Protein AF-0000000084721245 (afdb_homodimer)

pLDDT: mean 92.1, std 16.0, range [21.64, 98.81]

Secondary structure (DSSP, 8-state):
--GGGGSBS-HHHHHH-SSPPP-TTEEEEEEEEE-TTSSEEEEEEE-SSPPSS--HHHHHTT--EEEEEEEEEEEEEEEEE---SSEEEEEEEEE-SSSSEEEEEEETTEEEEEEEEEEEEEEEEEE-------------/--GGGGSBS-HHHHHH-SSPPP-TTEEEEEEEEE-TTS-EEEEEEE-SSPPSS--HHHHHTT--EEEEEEEEEEEEEEEEE---SSEEEEEEEEE-SSSSEEEEEEETTEEEEEEEEEEEEEEEEEE-------------

Structure (mmCIF, N/CA/C/O backbone):
data_AF-0000000084721245-model_v1
#
loop_
_entity.id
_entity.type
_entity.pdbx_description
1 polymer 'Immunity protein 50'
#
loop_
_atom_site.group_PDB
_atom_site.id
_atom_site.type_symbol
_atom_site.label_atom_id
_atom_site.label_alt_id
_atom_site.label_comp_id
_atom_site.label_asym_id
_atom_site.label_entity_id
_atom_site.label_seq_id
_atom_site.pdbx_PDB_ins_code
_atom_site.Cartn_x
_atom_site.Cartn_y
_atom_site.Cartn_z
_atom_site.occupancy
_atom_site.B_iso_or_equiv
_atom_site.auth_seq_id
_atom_site.auth_comp_id
_atom_site.auth_asym_id
_atom_site.auth_atom_id
_atom_site.pdbx_PDB_model_num
ATOM 1 N N . MET A 1 1 ? -8.297 21.031 20.953 1 83.75 1 MET A N 1
ATOM 2 C CA . MET A 1 1 ? -7.539 19.844 20.562 1 83.75 1 MET A CA 1
ATOM 3 C C . MET A 1 1 ? -7.73 19.547 19.078 1 83.75 1 MET A C 1
ATOM 5 O O . MET A 1 1 ? -8.852 19.609 18.562 1 83.75 1 MET A O 1
ATOM 9 N N . ASP A 1 2 ? -6.602 19.359 18.328 1 95.38 2 ASP A N 1
ATOM 10 C CA . ASP A 1 2 ? -6.703 19.125 16.891 1 95.38 2 ASP A CA 1
ATOM 11 C C . ASP A 1 2 ? -6.227 17.719 16.516 1 95.38 2 ASP A C 1
ATOM 13 O O . ASP A 1 2 ? -5.957 16.906 17.406 1 95.38 2 ASP A O 1
ATOM 17 N N . TRP A 1 3 ? -6.234 17.438 15.258 1 97.75 3 TRP A N 1
ATOM 18 C CA . TRP A 1 3 ? -6 16.062 14.82 1 97.75 3 TRP A CA 1
ATOM 19 C C . TRP A 1 3 ? -4.602 15.602 15.219 1 97.75 3 TRP A C 1
ATOM 21 O O . TRP A 1 3 ? -4.387 14.414 15.477 1 97.75 3 TRP A O 1
ATOM 31 N N . VAL A 1 4 ? -3.674 16.453 15.305 1 98.06 4 VAL A N 1
ATOM 32 C CA . VAL A 1 4 ? -2.301 16.109 15.672 1 98.06 4 VAL A CA 1
ATOM 33 C C . VAL A 1 4 ? -2.258 15.625 17.109 1 98.06 4 VAL A C 1
ATOM 35 O O . VAL A 1 4 ? -1.466 14.734 17.453 1 98.06 4 VAL A O 1
ATOM 38 N N . ASP A 1 5 ? -3.133 16.125 17.938 1 97 5 ASP A N 1
ATOM 39 C CA . ASP A 1 5 ? -3.176 15.766 19.359 1 97 5 ASP A CA 1
ATOM 40 C C . ASP A 1 5 ? -3.607 14.312 19.547 1 97 5 ASP A C 1
ATOM 42 O O . ASP A 1 5 ? -3.402 13.734 20.609 1 97 5 ASP A O 1
ATOM 46 N N . LEU A 1 6 ? -4.207 13.766 18.562 1 97.69 6 LEU A N 1
ATOM 47 C CA . LEU A 1 6 ? -4.754 12.414 18.672 1 97.69 6 LEU A CA 1
ATOM 48 C C . LEU A 1 6 ? -3.684 11.367 18.359 1 97.69 6 LEU A C 1
ATOM 50 O O . LEU A 1 6 ? -3.855 10.188 18.672 1 97.69 6 LEU A O 1
ATOM 54 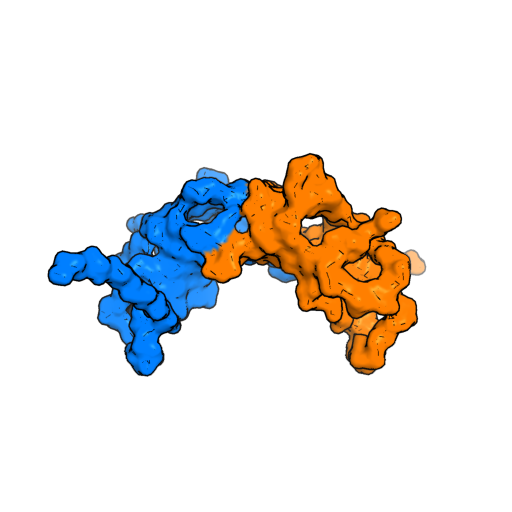N N . LEU A 1 7 ? -2.611 11.797 17.75 1 98.31 7 LEU A N 1
ATOM 55 C CA . LEU A 1 7 ? -1.618 10.867 17.219 1 98.31 7 LEU A CA 1
ATOM 56 C C . LEU A 1 7 ? -0.44 10.719 18.172 1 98.31 7 LEU A C 1
ATOM 58 O O . LEU A 1 7 ? -0.247 11.555 19.062 1 98.31 7 LEU A O 1
ATOM 62 N N . ASP A 1 8 ? 0.235 9.664 17.953 1 97.75 8 ASP A N 1
ATOM 63 C CA . ASP A 1 8 ? 1.501 9.477 18.656 1 97.75 8 ASP A CA 1
ATOM 64 C C . ASP A 1 8 ? 2.68 9.922 17.781 1 97.75 8 ASP A C 1
ATOM 66 O O . ASP A 1 8 ? 2.549 10.047 16.562 1 97.75 8 ASP A O 1
ATOM 70 N N . LYS A 1 9 ? 3.797 10.281 18.484 1 98.25 9 LYS A N 1
ATOM 71 C CA . LYS A 1 9 ? 5.062 10.633 17.844 1 98.25 9 LYS A CA 1
ATOM 72 C C . LYS A 1 9 ? 4.922 11.898 17 1 98.25 9 LYS A C 1
ATOM 74 O O . LYS A 1 9 ? 5.34 11.922 15.836 1 98.25 9 LYS A O 1
ATOM 79 N N . THR A 1 10 ? 4.352 12.922 17.625 1 98.12 10 THR A N 1
ATOM 80 C CA . THR A 1 10 ? 3.99 14.117 16.875 1 98.12 10 THR A CA 1
ATOM 81 C C . THR A 1 10 ? 4.965 15.258 17.156 1 98.12 10 THR A C 1
ATOM 83 O O . THR A 1 10 ? 4.742 16.391 16.734 1 98.12 10 THR A O 1
ATOM 86 N N . VAL A 1 11 ? 6.082 15.023 17.812 1 97.38 11 VAL A N 1
ATOM 87 C CA . VAL A 1 11 ? 6.969 16.078 18.297 1 97.38 11 VAL A CA 1
ATOM 88 C C . VAL A 1 11 ? 7.488 16.891 17.125 1 97.38 11 VAL A C 1
ATOM 90 O O . VAL A 1 11 ? 7.363 18.125 17.125 1 97.38 11 VAL A O 1
ATOM 93 N N . PHE A 1 12 ? 8.023 16.234 16.125 1 97.75 12 PHE A N 1
ATOM 94 C CA . PHE A 1 12 ? 8.594 16.938 14.984 1 97.75 12 PHE A CA 1
ATOM 95 C C . PHE A 1 12 ? 7.504 17.688 14.219 1 97.75 12 PHE A C 1
ATOM 97 O O . PHE A 1 12 ? 7.695 18.844 13.836 1 97.75 12 PHE A O 1
ATOM 104 N N . LEU A 1 13 ? 6.344 17.062 13.969 1 98.19 13 LEU A N 1
ATOM 105 C CA . LEU A 1 13 ? 5.238 17.703 13.266 1 98.19 13 LEU A CA 1
ATOM 106 C C . LEU A 1 13 ? 4.77 18.953 14 1 98.19 13 LEU A C 1
ATOM 108 O O . LEU A 1 13 ? 4.535 20 13.383 1 98.19 13 LEU A O 1
ATOM 112 N N . ARG A 1 14 ? 4.738 18.844 15.336 1 97.38 14 ARG A N 1
ATOM 113 C CA . ARG A 1 14 ? 4.289 19.969 16.141 1 97.38 14 ARG A CA 1
ATOM 114 C C . ARG A 1 14 ? 5.297 21.125 16.109 1 97.38 14 ARG A C 1
ATOM 116 O O . ARG A 1 14 ? 4.922 22.297 16.141 1 97.38 14 ARG A O 1
ATOM 123 N N . LYS A 1 15 ? 6.512 20.766 16.062 1 97.12 15 LYS A N 1
ATOM 124 C CA . LYS A 1 15 ? 7.547 21.797 15.93 1 97.12 15 LYS A CA 1
ATOM 125 C C . LYS A 1 15 ? 7.406 22.562 14.617 1 97.12 15 LYS A C 1
ATOM 127 O O . LYS A 1 15 ? 7.555 23.781 14.586 1 97.12 15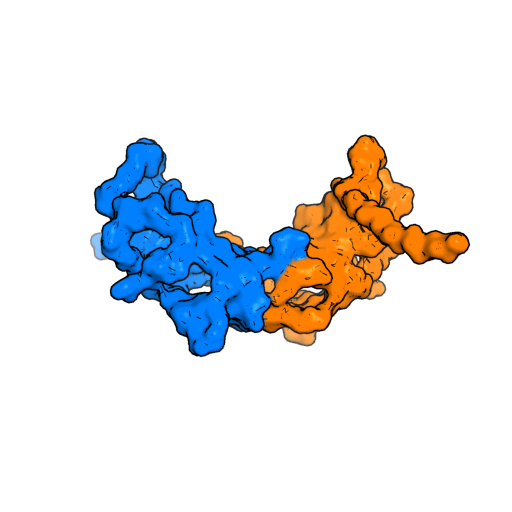 LYS A O 1
ATOM 132 N N . LEU A 1 16 ? 7.086 21.859 13.594 1 97.81 16 LEU A N 1
ATOM 133 C CA . LEU A 1 16 ? 6.953 22.469 12.273 1 97.81 16 LEU A CA 1
ATOM 134 C C . LEU A 1 16 ? 5.656 23.266 12.172 1 97.81 16 LEU A C 1
ATOM 136 O O . LEU A 1 16 ? 5.594 24.266 11.461 1 97.81 16 LEU A O 1
ATOM 140 N N . TYR A 1 17 ? 4.695 22.656 12.828 1 98 17 TYR A N 1
ATOM 141 C CA . TYR A 1 17 ? 3.361 23.25 12.758 1 98 17 TYR A CA 1
ATOM 142 C C . TYR A 1 17 ? 2.777 23.438 14.156 1 98 17 TYR A C 1
ATOM 144 O O . TYR A 1 17 ? 1.986 22.625 14.625 1 98 17 TYR A O 1
ATOM 152 N N . PRO A 1 18 ? 3.033 24.516 14.742 1 96.06 18 PRO A N 1
ATOM 153 C CA . PRO A 1 18 ? 2.451 24.766 16.062 1 96.06 18 PRO A CA 1
ATOM 154 C C . PRO A 1 18 ? 0.925 24.734 16.047 1 96.06 18 PRO A C 1
ATOM 156 O O . PRO A 1 18 ? 0.304 24.328 17.031 1 96.06 18 PRO A O 1
ATOM 159 N N . VAL A 1 19 ? 0.455 25.25 14.977 1 96.06 19 VAL A N 1
ATOM 160 C CA . VAL A 1 19 ? -0.964 25.062 14.695 1 96.06 19 VAL A CA 1
ATOM 161 C C . VAL A 1 19 ? -1.141 23.938 13.672 1 96.06 19 VAL A C 1
ATOM 163 O O . VAL A 1 19 ? -0.456 23.906 12.648 1 96.06 19 VAL A O 1
ATOM 166 N N . ALA A 1 20 ? -2.064 23.047 13.984 1 97.5 20 ALA A N 1
ATOM 167 C CA . ALA A 1 20 ? -2.234 21.875 13.117 1 97.5 20 ALA A CA 1
ATOM 168 C C . ALA A 1 20 ? -2.572 22.297 11.695 1 97.5 20 ALA A C 1
ATOM 170 O O . ALA A 1 20 ? -3.479 23.109 11.477 1 97.5 20 ALA A O 1
ATOM 171 N N . PRO A 1 21 ? -1.812 21.766 10.758 1 98.06 21 PRO A N 1
ATOM 172 C CA . PRO A 1 21 ? -2.143 22.078 9.375 1 98.06 21 PRO A CA 1
ATOM 173 C C . PRO A 1 21 ? -3.471 21.469 8.922 1 98.06 21 PRO A C 1
ATOM 175 O O . PRO A 1 21 ? -3.881 20.438 9.438 1 98.06 21 PRO A O 1
ATOM 178 N N . SER A 1 22 ? -4.062 22.125 7.941 1 97.88 22 SER A N 1
ATOM 179 C CA . SER A 1 22 ? -5.344 21.656 7.418 1 97.88 22 SER A CA 1
ATOM 180 C C . SER A 1 22 ? -5.18 20.359 6.645 1 97.88 22 SER A C 1
ATOM 182 O O . SER A 1 22 ? -4.219 20.188 5.891 1 97.88 22 SER A O 1
ATOM 184 N N . LEU A 1 23 ? -6.145 19.453 6.797 1 98.5 23 LEU A N 1
ATOM 185 C CA . LEU A 1 23 ? -6.18 18.219 6.02 1 98.5 23 LEU A CA 1
ATOM 186 C C . LEU A 1 23 ? -7.289 18.266 4.973 1 98.5 23 LEU A C 1
ATOM 188 O O . LEU A 1 23 ? -7.715 17.219 4.469 1 98.5 23 LEU A O 1
ATOM 192 N N . ARG A 1 24 ? -7.734 19.469 4.715 1 98.38 24 ARG A N 1
ATOM 193 C CA . ARG A 1 24 ? -8.695 19.656 3.633 1 98.38 24 ARG A CA 1
ATOM 194 C C . ARG A 1 24 ? -7.992 19.781 2.287 1 98.38 24 ARG A C 1
ATOM 196 O O . ARG A 1 24 ? -7.012 20.516 2.154 1 98.38 24 ARG A O 1
ATOM 203 N N . LYS A 1 25 ? -8.484 19.047 1.32 1 98.25 25 LYS A N 1
ATOM 204 C CA . LYS A 1 25 ? -8.008 19.094 -0.058 1 98.25 25 LYS A CA 1
ATOM 205 C C . LYS A 1 25 ? -6.504 18.844 -0.13 1 98.25 25 LYS A C 1
ATOM 207 O O . LYS A 1 25 ? -5.781 19.562 -0.819 1 98.25 25 LYS A O 1
ATOM 212 N N . VAL A 1 26 ? -6.07 17.891 0.559 1 98.25 26 VAL A N 1
ATOM 213 C CA . VAL A 1 26 ? -4.656 17.531 0.506 1 98.25 26 VAL A CA 1
ATOM 214 C C . VAL A 1 26 ? -4.438 16.469 -0.581 1 98.25 26 VAL A C 1
ATOM 216 O O . VAL A 1 26 ? -5.367 15.75 -0.952 1 98.25 26 VAL A O 1
ATOM 219 N N . ARG A 1 27 ? -3.256 16.453 -1.115 1 97.12 27 ARG A N 1
ATOM 220 C CA . ARG A 1 27 ? -2.902 15.453 -2.121 1 97.12 27 ARG A CA 1
ATOM 221 C C . ARG A 1 27 ? -2.58 14.109 -1.473 1 97.12 27 ARG A C 1
ATOM 223 O O . ARG A 1 27 ? -1.568 13.977 -0.779 1 97.12 27 ARG A O 1
ATOM 230 N N . LEU A 1 28 ? -3.441 13.164 -1.618 1 97.81 28 LEU A N 1
ATOM 231 C CA . LEU A 1 28 ? -3.232 11.805 -1.135 1 97.81 28 LEU A CA 1
ATOM 232 C C . LEU A 1 28 ? -2.35 11.016 -2.096 1 97.81 28 LEU A C 1
ATOM 234 O O . LEU A 1 28 ? -2.674 10.883 -3.279 1 97.81 28 LEU A O 1
ATOM 238 N N . LEU A 1 29 ? -1.261 10.531 -1.599 1 97.25 29 LEU A N 1
ATOM 239 C CA . LEU A 1 29 ? -0.254 9.945 -2.477 1 97.25 29 LEU A CA 1
ATOM 240 C C . LEU A 1 29 ? -0.318 8.422 -2.436 1 97.25 29 LEU A C 1
ATOM 242 O O . LEU A 1 29 ? -0.111 7.766 -3.457 1 97.25 29 LEU A O 1
ATOM 246 N N . GLU A 1 30 ? -0.613 7.934 -1.254 1 97.69 30 GLU A N 1
ATOM 247 C CA . GLU A 1 30 ? -0.466 6.484 -1.137 1 97.69 30 GLU A CA 1
ATOM 248 C C . GLU A 1 30 ? -1.231 5.949 0.069 1 97.69 30 GLU A C 1
ATOM 250 O O . GLU A 1 30 ? -1.276 6.594 1.119 1 97.69 30 GLU A O 1
ATOM 255 N N . VAL A 1 31 ? -1.812 4.785 -0.083 1 98.12 31 VAL A N 1
ATOM 256 C CA . VAL A 1 31 ? -2.283 3.945 1.015 1 98.12 31 VAL A CA 1
ATOM 257 C C . VAL A 1 31 ? -1.658 2.555 0.907 1 98.12 31 VAL A C 1
ATOM 259 O O . VAL A 1 31 ? -1.765 1.898 -0.131 1 98.12 31 VAL A O 1
ATOM 262 N N . GLY A 1 32 ? -0.981 2.186 1.856 1 97.25 32 GLY A N 1
ATOM 263 C CA . GLY A 1 32 ? -0.356 0.874 1.893 1 97.25 32 GLY A CA 1
ATOM 264 C C . GLY A 1 32 ? -0.917 -0.024 2.98 1 97.25 32 GLY A C 1
ATOM 265 O O . GLY A 1 32 ? -1.042 0.394 4.133 1 97.25 32 GLY A O 1
ATOM 266 N N . LEU A 1 33 ? -1.259 -1.256 2.643 1 98 33 LEU A N 1
ATOM 267 C CA . LEU A 1 33 ? -1.757 -2.25 3.588 1 98 33 LEU A CA 1
ATOM 268 C C . LEU A 1 33 ? -0.771 -3.404 3.732 1 98 33 LEU A C 1
ATOM 270 O O . LEU A 1 33 ? -0.43 -4.062 2.748 1 98 33 LEU A O 1
ATOM 274 N N . LEU A 1 34 ? -0.34 -3.582 4.902 1 96.38 34 LEU A N 1
ATOM 275 C CA . LEU A 1 34 ? 0.642 -4.625 5.176 1 96.38 34 LEU A CA 1
ATOM 276 C C . LEU A 1 34 ? 0.074 -5.672 6.129 1 96.38 34 LEU A C 1
ATOM 278 O O . LEU A 1 34 ? -0.514 -5.328 7.156 1 96.38 34 LEU A O 1
ATOM 282 N N . ALA A 1 35 ? 0.325 -6.98 5.828 1 92 35 ALA A N 1
ATOM 283 C CA . ALA A 1 35 ? -0.23 -8.055 6.645 1 92 35 ALA A CA 1
ATOM 284 C C . ALA A 1 35 ? 0.874 -8.82 7.371 1 92 35 ALA A C 1
ATOM 286 O O . ALA A 1 35 ? 0.6 -9.586 8.297 1 92 35 ALA A O 1
ATOM 287 N N . ASP A 1 36 ? 2.141 -8.891 7.047 1 78.88 36 ASP A N 1
ATOM 288 C CA . ASP A 1 36 ? 3.186 -9.766 7.578 1 78.88 36 ASP A CA 1
ATOM 289 C C . ASP A 1 36 ? 3.477 -9.438 9.039 1 78.88 36 ASP A C 1
ATOM 291 O O . ASP A 1 36 ? 3.641 -10.352 9.859 1 78.88 36 ASP A O 1
ATOM 295 N N . ASP A 1 37 ? 3.781 -8.211 9.422 1 67.56 37 ASP A N 1
ATOM 296 C CA . ASP A 1 37 ? 4.09 -7.867 10.805 1 67.56 37 ASP A CA 1
ATOM 297 C C . ASP A 1 37 ? 2.939 -7.094 11.445 1 67.56 37 ASP A C 1
ATOM 299 O O . ASP A 1 37 ? 3.166 -6.113 12.156 1 67.56 37 ASP A O 1
ATOM 303 N N . GLY A 1 38 ? 1.854 -7.746 11.266 1 71.94 38 GLY A N 1
ATOM 304 C CA . GLY A 1 38 ? 0.668 -7.102 11.812 1 71.94 38 GLY A CA 1
ATOM 305 C C . GLY A 1 38 ? -0.208 -6.465 10.75 1 71.94 38 GLY A C 1
ATOM 306 O O . GLY A 1 38 ? 0.12 -6.504 9.562 1 71.94 38 GLY A O 1
ATOM 307 N N . ASP A 1 39 ? -1.345 -6.059 11.156 1 87.56 39 ASP A N 1
ATOM 308 C CA . ASP A 1 39 ? -2.291 -5.352 10.305 1 87.56 39 ASP A CA 1
ATOM 309 C C . ASP A 1 39 ? -2.045 -3.846 10.336 1 87.56 39 ASP A C 1
ATOM 311 O O . ASP A 1 39 ? -2.572 -3.146 11.203 1 87.56 39 ASP A O 1
ATOM 315 N N . THR A 1 40 ? -1.169 -3.389 9.438 1 94.56 40 THR A N 1
ATOM 316 C CA . THR A 1 40 ? -0.762 -1.989 9.391 1 94.56 40 THR A CA 1
ATOM 317 C C . THR A 1 40 ? -1.21 -1.336 8.086 1 94.56 40 THR A C 1
ATOM 319 O O . THR A 1 40 ? -1.14 -1.951 7.023 1 94.56 40 THR A O 1
ATOM 322 N N . VAL A 1 41 ? -1.636 -0.107 8.234 1 97.94 41 VAL A N 1
ATOM 323 C CA . VAL A 1 41 ? -1.989 0.715 7.078 1 97.94 41 VAL A CA 1
ATOM 324 C C . VAL A 1 41 ? -1.177 2.008 7.098 1 97.94 41 VAL A C 1
ATOM 326 O O . VAL A 1 41 ? -1.126 2.703 8.117 1 97.94 41 VAL A O 1
ATOM 329 N N . SER A 1 42 ? -0.524 2.285 6.094 1 98.06 42 SER A N 1
ATOM 330 C CA . SER A 1 42 ? 0.174 3.559 5.941 1 98.06 42 SER A CA 1
ATOM 331 C C . SER A 1 42 ? -0.594 4.504 5.027 1 98.06 42 SER A C 1
ATOM 333 O O . SER A 1 42 ? -1.17 4.074 4.023 1 98.06 42 SER A O 1
ATOM 335 N N . ILE A 1 43 ? -0.614 5.73 5.352 1 98.62 43 ILE A N 1
ATOM 336 C CA . ILE A 1 43 ? -1.237 6.773 4.547 1 98.62 43 ILE A CA 1
ATOM 337 C C . ILE A 1 43 ? -0.248 7.918 4.328 1 98.62 43 ILE A C 1
ATOM 339 O O . ILE A 1 43 ? 0.265 8.492 5.289 1 98.62 43 ILE A O 1
ATOM 343 N N . ARG A 1 44 ? -0.005 8.227 3.117 1 98.5 44 ARG A N 1
ATOM 344 C CA . ARG A 1 44 ? 0.951 9.273 2.766 1 98.5 44 ARG A CA 1
ATOM 345 C C . ARG A 1 44 ? 0.278 10.383 1.968 1 98.5 44 ARG A C 1
ATOM 347 O O . ARG A 1 44 ? -0.422 10.117 0.989 1 98.5 44 ARG A O 1
ATOM 354 N N . PHE A 1 45 ? 0.516 11.625 2.459 1 98.44 45 PHE A N 1
ATOM 355 C CA . PHE A 1 45 ? -0.122 12.75 1.784 1 98.44 45 PHE A CA 1
ATOM 356 C C . PHE A 1 45 ? 0.718 14.008 1.927 1 98.44 45 PHE A C 1
ATOM 358 O O . PHE A 1 45 ? 1.517 14.133 2.857 1 98.44 45 PHE A O 1
ATOM 365 N N . ASP A 1 46 ? 0.499 14.93 1.045 1 98 46 ASP A N 1
ATOM 366 C CA . ASP A 1 46 ? 1.124 16.25 1.104 1 98 46 ASP A CA 1
ATOM 367 C C . ASP A 1 46 ? 0.228 17.25 1.827 1 98 46 ASP A C 1
ATOM 369 O O . ASP A 1 46 ? -0.987 17.266 1.618 1 98 46 ASP A O 1
ATOM 373 N N . LEU A 1 47 ? 0.918 18.047 2.57 1 98.31 47 LEU A N 1
ATOM 374 C CA . LEU A 1 47 ? 0.198 19.156 3.182 1 98.31 47 LEU A CA 1
ATOM 375 C C . LEU A 1 47 ? 0.145 20.344 2.238 1 98.31 47 LEU A C 1
ATOM 377 O O . LEU A 1 47 ? 1.033 20.531 1.402 1 98.31 47 LEU A O 1
ATOM 381 N N . ASN A 1 48 ? -0.869 21.156 2.48 1 96.56 48 ASN A N 1
ATOM 382 C CA . ASN A 1 48 ? -0.996 22.359 1.645 1 96.56 48 ASN A CA 1
ATOM 383 C C . ASN A 1 48 ? -0.01 23.438 2.062 1 96.56 48 ASN A C 1
ATOM 385 O O . ASN A 1 48 ? 0.56 24.125 1.214 1 96.56 48 ASN A O 1
ATOM 389 N N . ASP A 1 49 ? 0.167 23.516 3.396 1 95.75 49 ASP A N 1
ATOM 390 C CA . ASP A 1 49 ? 1.008 24.594 3.924 1 95.75 49 ASP A CA 1
ATOM 391 C C . ASP A 1 49 ? 2.428 24.094 4.184 1 95.75 49 ASP A C 1
ATOM 393 O O . ASP A 1 49 ? 2.625 23.094 4.875 1 95.75 49 ASP A O 1
ATOM 397 N N . PHE A 1 50 ? 3.303 24.844 3.604 1 97.31 50 PHE A N 1
ATOM 398 C CA . PHE A 1 50 ? 4.691 24.609 3.98 1 97.31 50 PHE A CA 1
ATOM 399 C C . PHE A 1 50 ? 5.027 25.328 5.285 1 97.31 50 PHE A C 1
ATOM 401 O O . PHE A 1 50 ? 4.527 26.422 5.547 1 97.31 50 PHE A O 1
ATOM 408 N N . PRO A 1 51 ? 5.785 24.656 6.098 1 97.44 51 PRO A N 1
ATOM 409 C CA . PRO A 1 51 ? 6.027 25.297 7.395 1 97.44 51 PRO A CA 1
ATOM 410 C C . PRO A 1 51 ? 6.773 26.625 7.273 1 97.44 51 PRO A C 1
ATOM 412 O O . PRO A 1 51 ? 7.609 26.781 6.379 1 97.44 51 PRO A O 1
ATOM 415 N N . VAL A 1 52 ? 6.469 27.469 8.172 1 95.25 52 VAL A N 1
ATOM 416 C CA . VAL A 1 52 ? 7.066 28.797 8.211 1 95.25 52 VAL A CA 1
ATOM 417 C C . VAL A 1 52 ? 8.555 28.688 8.539 1 95.25 52 VAL A C 1
ATOM 419 O O . VAL A 1 52 ? 9.375 29.391 7.969 1 95.25 52 VAL A O 1
ATOM 422 N N . ALA A 1 53 ? 8.906 27.734 9.43 1 95.19 53 ALA A N 1
ATOM 423 C CA . ALA A 1 53 ? 10.297 27.516 9.844 1 95.19 53 ALA A CA 1
ATOM 424 C C . ALA A 1 53 ? 10.727 26.078 9.57 1 95.19 53 ALA A C 1
ATOM 426 O O . ALA A 1 53 ? 10.836 25.266 10.5 1 95.19 53 ALA A O 1
ATOM 427 N N . PRO A 1 54 ? 11.016 25.797 8.367 1 97.06 54 PRO A N 1
ATOM 428 C CA . PRO A 1 54 ? 11.469 24.453 8.031 1 97.06 54 PRO A CA 1
ATOM 429 C C . PRO A 1 54 ? 12.891 24.172 8.516 1 97.06 54 PRO A C 1
ATOM 431 O O . PRO A 1 54 ? 13.664 25.109 8.734 1 97.06 54 PRO A O 1
ATOM 434 N N . PRO A 1 55 ? 13.211 22.953 8.695 1 97.12 55 PRO A N 1
ATOM 435 C CA . PRO A 1 55 ? 14.578 22.625 9.094 1 97.12 55 PRO A CA 1
ATOM 436 C C . PRO A 1 55 ? 15.609 23.016 8.039 1 97.12 55 PRO A C 1
ATOM 438 O O . PRO A 1 55 ? 15.297 23.062 6.848 1 97.12 55 PRO A O 1
ATOM 441 N N . PRO A 1 56 ? 16.766 23.188 8.477 1 97.38 56 PRO A N 1
ATOM 442 C CA . PRO A 1 56 ? 17.828 23.609 7.566 1 97.38 56 PRO A CA 1
ATOM 443 C C . PRO A 1 56 ? 18 22.656 6.383 1 97.38 56 PRO A C 1
ATOM 445 O O . PRO A 1 56 ? 18.266 23.109 5.262 1 97.38 56 PRO A O 1
ATOM 448 N N . LYS A 1 57 ? 17.891 21.453 6.617 1 97 57 LYS A N 1
ATOM 449 C CA . LYS A 1 57 ? 18.031 20.469 5.543 1 97 57 LYS A CA 1
ATOM 450 C C . LYS A 1 57 ? 17.031 20.734 4.422 1 97 57 LYS A C 1
ATOM 452 O O . LYS A 1 57 ? 17.359 20.562 3.244 1 97 57 LYS A O 1
ATOM 457 N N . TRP A 1 58 ? 15.805 21.156 4.777 1 97.62 58 TRP A N 1
ATOM 458 C CA . TRP A 1 58 ? 14.773 21.422 3.779 1 97.62 58 TRP A CA 1
ATOM 459 C C . TRP A 1 58 ? 15.094 22.688 3.002 1 97.62 58 TRP A C 1
ATOM 461 O O . TRP A 1 58 ? 14.867 22.766 1.793 1 97.62 58 TRP A O 1
ATOM 471 N N . ILE A 1 59 ? 15.594 23.641 3.682 1 96.38 59 ILE A N 1
ATOM 472 C CA . ILE A 1 59 ? 15.992 24.891 3.049 1 96.38 59 ILE A CA 1
ATOM 473 C C . ILE A 1 59 ? 17.094 24.625 2.029 1 96.38 59 ILE A C 1
ATOM 475 O O . ILE A 1 59 ? 17.016 25.078 0.886 1 96.38 59 ILE A O 1
ATOM 479 N N . LYS A 1 60 ? 18.016 23.875 2.482 1 97.06 60 LYS A N 1
ATOM 480 C CA . LYS A 1 60 ? 19.141 23.547 1.615 1 97.06 60 LYS A CA 1
ATOM 481 C C . LYS A 1 60 ? 18.688 22.797 0.367 1 97.06 60 LYS A C 1
ATOM 483 O O . LYS A 1 60 ? 19.234 23 -0.719 1 97.06 60 LYS A O 1
ATOM 488 N N . ALA A 1 61 ? 17.688 22 0.526 1 96.06 61 ALA A N 1
ATOM 489 C CA . ALA A 1 61 ? 17.172 21.219 -0.582 1 96.06 61 ALA A CA 1
ATOM 490 C C . ALA A 1 61 ? 16.156 22.016 -1.399 1 96.06 61 ALA A C 1
ATOM 492 O O . ALA A 1 61 ? 15.57 21.5 -2.355 1 96.06 61 ALA A O 1
ATOM 493 N N . CYS A 1 62 ? 15.867 23.172 -0.999 1 96.38 62 CYS A N 1
ATOM 494 C CA . CYS A 1 62 ? 14.891 24.047 -1.644 1 96.38 62 CYS A CA 1
ATOM 495 C C . CYS A 1 62 ? 13.523 23.375 -1.698 1 96.38 62 CYS A C 1
ATOM 497 O O . CYS A 1 62 ? 12.836 23.438 -2.723 1 96.38 62 CYS A O 1
ATOM 499 N N . ALA A 1 63 ? 13.227 22.703 -0.626 1 97.5 63 ALA A N 1
ATOM 500 C CA . ALA A 1 63 ? 11.93 22.047 -0.536 1 97.5 63 ALA A CA 1
ATOM 501 C C . ALA A 1 63 ? 10.797 23.062 -0.474 1 97.5 63 ALA A C 1
ATOM 503 O O . ALA A 1 63 ? 10.953 24.141 0.103 1 97.5 63 ALA A O 1
ATOM 504 N N . ASN A 1 64 ? 9.641 22.641 -1.093 1 97.12 64 ASN A N 1
ATOM 505 C CA . ASN A 1 64 ? 8.477 23.516 -1.055 1 97.12 64 ASN A CA 1
ATOM 506 C C . ASN A 1 64 ? 7.203 22.734 -0.734 1 97.12 64 ASN A C 1
ATOM 508 O O . ASN A 1 64 ? 6.102 23.281 -0.806 1 97.12 64 ASN A O 1
ATOM 512 N N . THR A 1 65 ? 7.355 21.516 -0.485 1 97.5 65 THR A N 1
ATOM 513 C CA . THR A 1 65 ? 6.223 20.656 -0.156 1 97.5 65 THR A CA 1
ATOM 514 C C . THR A 1 65 ? 6.523 19.812 1.078 1 97.5 65 THR A C 1
ATOM 516 O O . THR A 1 65 ? 7.598 19.219 1.179 1 97.5 65 THR A O 1
ATOM 519 N N . ALA A 1 66 ? 5.633 19.875 2.018 1 98.38 66 ALA A N 1
ATOM 520 C CA . ALA A 1 66 ? 5.727 19 3.193 1 98.38 66 ALA A CA 1
ATOM 521 C C . ALA A 1 66 ? 4.836 17.781 3.043 1 98.38 66 ALA A C 1
ATOM 523 O O . ALA A 1 66 ? 3.678 17.891 2.641 1 98.38 66 ALA A O 1
ATOM 524 N N . GLN A 1 67 ? 5.406 16.672 3.383 1 98.44 67 GLN A N 1
ATOM 525 C CA . GLN A 1 67 ? 4.707 15.406 3.254 1 98.44 67 GLN A CA 1
ATOM 526 C C . GLN A 1 67 ? 4.645 14.672 4.59 1 98.44 67 GLN A C 1
ATOM 528 O O . GLN A 1 67 ? 5.613 14.672 5.352 1 98.44 67 GLN A O 1
ATOM 533 N N . VAL A 1 68 ? 3.535 14.047 4.891 1 98.81 68 VAL A N 1
ATOM 534 C CA . VAL A 1 68 ? 3.338 13.289 6.121 1 98.81 68 VAL A CA 1
ATOM 535 C C . VAL A 1 68 ? 3.016 11.836 5.777 1 98.81 68 VAL A C 1
ATOM 537 O O . VAL A 1 68 ? 2.238 11.562 4.863 1 98.81 68 VAL A O 1
ATOM 540 N N . ARG A 1 69 ? 3.582 10.938 6.445 1 98.81 69 ARG A N 1
ATOM 541 C CA . ARG A 1 69 ? 3.189 9.531 6.438 1 98.81 69 ARG A CA 1
ATOM 542 C C . ARG A 1 69 ? 2.688 9.094 7.809 1 98.81 69 ARG A C 1
ATOM 544 O O . ARG A 1 69 ? 3.395 9.234 8.805 1 98.81 69 ARG A O 1
ATOM 551 N N . LEU A 1 70 ? 1.491 8.602 7.836 1 98.81 70 LEU A N 1
ATOM 552 C CA . LEU A 1 70 ? 0.912 8.023 9.047 1 98.81 70 LEU A CA 1
ATOM 553 C C . LEU A 1 70 ? 1.03 6.504 9.031 1 98.81 70 LEU A C 1
ATOM 555 O O . LEU A 1 70 ? 0.871 5.871 7.98 1 98.81 70 LEU A O 1
ATOM 559 N N . LEU A 1 71 ? 1.313 5.969 10.148 1 98.12 71 LEU A N 1
ATOM 560 C CA . LEU A 1 71 ? 1.218 4.527 10.352 1 98.12 71 LEU A CA 1
ATOM 561 C C . LEU A 1 71 ? 0.054 4.184 11.273 1 98.12 71 LEU A C 1
ATOM 563 O O . LEU A 1 71 ? 0.028 4.613 12.438 1 98.12 71 LEU A O 1
ATOM 567 N N . CYS A 1 72 ? -0.855 3.447 10.758 1 98.12 72 CYS A N 1
ATOM 568 C CA . CYS A 1 72 ? -2.049 3.039 11.492 1 98.12 72 CYS A CA 1
ATOM 569 C C . CYS A 1 72 ? -1.991 1.559 11.844 1 98.12 72 CYS A C 1
ATOM 571 O O . CYS A 1 72 ? -1.873 0.707 10.961 1 98.12 72 CYS A O 1
ATOM 573 N N . ILE A 1 73 ? -2.164 1.29 13.133 1 95.88 73 ILE A N 1
ATOM 574 C CA . ILE A 1 73 ? -1.911 -0.063 13.617 1 95.88 73 ILE A CA 1
ATOM 575 C C . ILE A 1 73 ? -3.168 -0.618 14.281 1 95.88 73 ILE A C 1
ATOM 577 O O . ILE A 1 73 ? -3.873 0.104 14.992 1 95.88 73 ILE A O 1
ATOM 581 N N . GLY A 1 74 ? -3.312 -1.966 14.086 1 95.69 74 GLY A N 1
ATOM 582 C CA . GLY A 1 74 ? -4.488 -2.598 14.672 1 95.69 74 GLY A CA 1
ATOM 583 C C . GLY A 1 74 ? -5.777 -2.232 13.961 1 95.69 74 GLY A C 1
ATOM 584 O O . GLY A 1 74 ? -6.574 -1.448 14.477 1 95.69 74 GLY A O 1
ATOM 585 N N . VAL A 1 75 ? -6.027 -2.873 12.867 1 96.56 75 VAL A N 1
ATOM 586 C CA . VAL A 1 75 ? -7.199 -2.568 12.055 1 96.56 75 VAL A CA 1
ATOM 587 C C . VAL A 1 75 ? -8.453 -3.16 12.703 1 96.56 75 VAL A C 1
ATOM 589 O O . VAL A 1 75 ? -8.562 -4.379 12.852 1 96.56 75 VAL A O 1
ATOM 592 N N . LEU A 1 76 ? -9.273 -2.285 13.055 1 96.31 76 LEU A N 1
ATOM 593 C CA . LEU A 1 76 ? -10.555 -2.697 13.625 1 96.31 76 LEU A CA 1
ATOM 594 C C . LEU A 1 76 ? -11.648 -2.691 12.562 1 96.31 76 LEU A C 1
ATOM 596 O O . LEU A 1 76 ? -12.656 -3.389 12.695 1 96.31 76 LEU A O 1
ATOM 600 N N . GLY A 1 77 ? -11.484 -1.912 11.555 1 96.56 77 GLY A N 1
ATOM 601 C CA . GLY A 1 77 ? -12.359 -1.791 10.398 1 96.56 77 GLY A CA 1
ATOM 602 C C . GLY A 1 77 ? -11.711 -1.049 9.242 1 96.56 77 GLY A C 1
ATOM 603 O O . GLY A 1 77 ? -10.977 -0.081 9.453 1 96.56 77 GLY A O 1
ATOM 604 N N . LEU A 1 78 ? -12.031 -1.52 8.07 1 98.19 78 LEU A N 1
ATOM 605 C CA . LEU A 1 78 ? -11.445 -0.881 6.895 1 98.19 78 LEU A CA 1
ATOM 606 C C . LEU A 1 78 ? -12.344 -1.038 5.676 1 98.19 78 LEU A C 1
ATOM 608 O O . LEU A 1 78 ? -12.836 -2.137 5.398 1 98.19 78 LEU A O 1
ATOM 612 N N . GLU A 1 79 ? -12.562 0.04 5.07 1 98.75 79 GLU A N 1
ATOM 613 C CA . GLU A 1 79 ? -13.289 0.06 3.801 1 98.75 79 GLU A CA 1
ATOM 614 C C . GLU A 1 79 ? -12.664 1.057 2.828 1 98.75 79 GLU A C 1
ATOM 616 O O . GLU A 1 79 ? -12.359 2.191 3.201 1 98.75 79 GLU A O 1
ATOM 621 N N . LEU A 1 80 ? -12.484 0.602 1.687 1 98.69 80 LEU A N 1
ATOM 622 C CA . LEU A 1 80 ? -11.969 1.457 0.621 1 98.69 80 LEU A CA 1
ATOM 623 C C . LEU A 1 80 ? -12.734 1.217 -0.679 1 98.69 80 LEU A C 1
ATOM 625 O O . LEU A 1 80 ? -12.93 0.07 -1.085 1 98.69 80 LEU A O 1
ATOM 629 N N . ARG A 1 81 ? -13.172 2.297 -1.235 1 98.44 81 ARG A N 1
ATOM 630 C CA . ARG A 1 81 ? -13.844 2.238 -2.529 1 98.44 81 ARG A CA 1
ATOM 631 C C . ARG A 1 81 ? -13.258 3.254 -3.5 1 98.44 81 ARG A C 1
ATOM 633 O O . ARG A 1 81 ? -13.18 4.445 -3.193 1 98.44 81 ARG A O 1
ATOM 640 N N . GLY A 1 82 ? -12.852 2.73 -4.566 1 97.06 82 GLY A N 1
ATOM 641 C CA . GLY A 1 82 ? -12.336 3.598 -5.613 1 97.06 82 GLY A CA 1
ATOM 642 C C . GLY A 1 82 ? -10.883 3.982 -5.406 1 97.06 82 GLY A C 1
ATOM 643 O O . GLY A 1 82 ? -10.383 3.957 -4.277 1 97.06 82 GLY A O 1
ATOM 644 N N . TRP A 1 83 ? -10.281 4.344 -6.43 1 97.12 83 TRP A N 1
ATOM 645 C CA . TRP A 1 83 ? -8.93 4.875 -6.492 1 97.12 83 TRP A CA 1
ATOM 646 C C . TRP A 1 83 ? -8.648 5.512 -7.848 1 97.12 83 TRP A C 1
ATOM 648 O O . TRP A 1 83 ? -9.07 4.984 -8.883 1 97.12 83 TRP A O 1
ATOM 658 N N . THR A 1 84 ? -8.023 6.617 -7.844 1 95.25 84 THR A N 1
ATOM 659 C CA . THR A 1 84 ? -7.723 7.344 -9.07 1 95.25 84 THR A CA 1
ATOM 660 C C . THR A 1 84 ? -6.34 7.984 -8.992 1 95.25 84 THR A C 1
ATOM 662 O O . THR A 1 84 ? -5.602 7.77 -8.031 1 95.25 84 THR A O 1
ATOM 665 N N . SER A 1 85 ? -5.93 8.617 -10.008 1 94.62 85 SER A N 1
ATOM 666 C CA . SER A 1 85 ? -4.699 9.398 -9.992 1 94.62 85 SER A CA 1
ATOM 667 C C . SER A 1 85 ? -4.949 10.82 -9.492 1 94.62 85 SER A C 1
ATOM 669 O O . SER A 1 85 ? -6.078 11.312 -9.555 1 94.62 85 SER A O 1
ATOM 671 N N . ASN A 1 86 ? -3.93 11.391 -8.992 1 93.75 86 ASN A N 1
ATOM 672 C CA . ASN A 1 86 ? -3.967 12.789 -8.594 1 93.75 86 ASN A CA 1
ATOM 673 C C . ASN A 1 86 ? -5.133 13.078 -7.648 1 93.75 86 ASN A C 1
ATOM 675 O O . ASN A 1 86 ? -5.922 13.992 -7.891 1 93.75 86 ASN A O 1
ATOM 679 N N . ILE A 1 87 ? -5.133 12.422 -6.574 1 96.62 87 ILE A N 1
ATOM 680 C CA . ILE A 1 87 ? -6.242 12.5 -5.633 1 96.62 87 ILE A CA 1
ATOM 681 C C . ILE A 1 87 ? -6.074 13.727 -4.738 1 96.62 87 ILE A C 1
ATOM 683 O O . ILE A 1 87 ? -5.055 13.875 -4.062 1 96.62 87 ILE A O 1
ATOM 687 N N . ILE A 1 88 ? -7.039 14.609 -4.734 1 97.56 88 ILE A N 1
ATOM 688 C CA . ILE A 1 88 ? -7.168 15.695 -3.77 1 97.56 88 ILE A CA 1
ATOM 689 C C . ILE A 1 88 ? -8.297 15.383 -2.791 1 97.56 88 ILE A C 1
ATOM 691 O O . ILE A 1 88 ? -9.477 15.438 -3.154 1 97.56 88 ILE A O 1
ATOM 695 N N . ALA A 1 89 ? -7.871 15.094 -1.548 1 98.31 89 ALA A N 1
ATOM 696 C CA . ALA A 1 89 ? -8.844 14.508 -0.627 1 98.31 89 ALA A CA 1
ATOM 697 C C . ALA A 1 89 ? -8.992 15.359 0.631 1 98.31 89 ALA A C 1
ATOM 699 O O . ALA A 1 89 ? -8.062 16.078 1.01 1 98.31 89 ALA A O 1
ATOM 700 N N . ASP A 1 90 ? -10.164 15.273 1.195 1 98.81 90 ASP A N 1
ATOM 701 C CA . ASP A 1 90 ? -10.359 15.695 2.578 1 98.81 90 ASP A CA 1
ATOM 702 C C . ASP A 1 90 ? -10.117 14.539 3.547 1 98.81 90 ASP A C 1
ATOM 704 O O . ASP A 1 90 ? -10.75 13.484 3.43 1 98.81 90 ASP A O 1
ATOM 708 N N . ILE A 1 91 ? -9.227 14.719 4.492 1 98.81 91 ILE A N 1
ATOM 709 C CA . ILE A 1 91 ? -8.922 13.695 5.488 1 98.81 91 ILE A CA 1
ATOM 710 C C . ILE A 1 91 ? -9.406 14.148 6.859 1 98.81 91 ILE A C 1
ATOM 712 O O . ILE A 1 91 ? -9.234 15.312 7.234 1 98.81 91 ILE A O 1
ATOM 716 N N . ASP A 1 92 ? -10.039 13.258 7.543 1 98.62 92 ASP A N 1
ATOM 717 C CA . ASP A 1 92 ? -10.461 13.508 8.914 1 98.62 92 ASP A CA 1
ATOM 718 C C . ASP A 1 92 ? -9.945 12.414 9.852 1 98.62 92 ASP A C 1
ATOM 720 O O . ASP A 1 92 ? -9.961 11.234 9.508 1 98.62 92 ASP A O 1
ATOM 724 N N . ILE A 1 93 ? -9.516 12.852 10.977 1 98.69 93 ILE A N 1
ATOM 725 C CA . ILE A 1 93 ? -9.062 11.953 12.039 1 98.69 93 ILE A CA 1
ATOM 726 C C . ILE A 1 93 ? -9.789 12.289 13.344 1 98.69 93 ILE A C 1
ATOM 728 O O . ILE A 1 93 ? -9.781 13.445 13.781 1 98.69 93 ILE A O 1
ATOM 732 N N . ALA A 1 94 ? -10.391 11.289 13.922 1 97.94 94 ALA A N 1
ATOM 733 C CA . ALA A 1 94 ? -11.156 11.5 15.148 1 97.94 94 ALA A CA 1
ATOM 734 C C . ALA A 1 94 ? -11.141 10.258 16.031 1 97.94 94 ALA A C 1
ATOM 736 O O . ALA A 1 94 ? -10.695 9.188 15.602 1 97.94 94 ALA A O 1
ATOM 737 N N . ARG A 1 95 ? -11.602 10.469 17.25 1 97.38 95 ARG A N 1
ATOM 738 C CA . ARG A 1 95 ? -11.828 9.305 18.094 1 97.38 95 ARG A CA 1
ATOM 739 C C . ARG A 1 95 ? -13.047 8.516 17.625 1 97.38 95 ARG A C 1
ATOM 741 O O . ARG A 1 95 ? -14.055 9.094 17.234 1 97.38 95 ARG A O 1
ATOM 748 N N . SER A 1 96 ? -12.836 7.262 17.688 1 95 96 SER A N 1
ATOM 749 C CA . SER A 1 96 ? -13.969 6.414 17.344 1 95 96 SER A CA 1
ATOM 750 C C . SER A 1 96 ? -14.938 6.281 18.516 1 95 96 SER A C 1
ATOM 752 O O . SER A 1 96 ? -14.562 6.516 19.672 1 95 96 SER A O 1
ATOM 754 N N . GLU A 1 97 ? -16.156 5.973 18.219 1 89.75 97 GLU A N 1
ATOM 755 C CA . GLU A 1 97 ? -17.172 5.828 19.25 1 89.75 97 GLU A CA 1
ATOM 756 C C . GLU A 1 97 ? -16.875 4.637 20.156 1 89.75 97 GLU A C 1
ATOM 758 O O . GLU A 1 97 ? -17.156 4.676 21.359 1 89.75 97 GLU A O 1
ATOM 763 N N . GLU A 1 98 ? -16.359 3.656 19.609 1 86.56 98 GLU A N 1
ATOM 764 C CA . GLU A 1 98 ? -16.109 2.438 20.359 1 86.56 98 GLU A CA 1
ATOM 765 C C . GLU A 1 98 ? -14.688 2.395 20.891 1 86.56 98 GLU A C 1
ATOM 767 O O . GLU A 1 98 ? -14.453 2.512 22.094 1 86.56 98 GLU A O 1
ATOM 772 N N . LYS A 1 99 ? -13.797 2.072 20.031 1 91.88 99 LYS A N 1
ATOM 773 C CA . LYS A 1 99 ? -12.383 1.942 20.375 1 91.88 99 LYS A CA 1
ATOM 774 C C . LYS A 1 99 ? -11.484 2.422 19.25 1 91.88 99 LYS A C 1
ATOM 776 O O . LYS A 1 99 ? -11.75 2.133 18.078 1 91.88 99 LYS A O 1
ATOM 781 N N . GLY A 1 100 ? -10.523 3.188 19.594 1 96.81 100 GLY A N 1
ATOM 782 C CA . GLY A 1 100 ? -9.484 3.549 18.656 1 96.81 100 GLY A CA 1
ATOM 783 C C . GLY A 1 100 ? -9.781 4.84 17.906 1 96.81 100 GLY A C 1
ATOM 784 O O . GLY A 1 100 ? -10.492 5.703 18.422 1 96.81 100 GLY A O 1
ATOM 785 N N . LEU A 1 101 ? -9.062 5.078 16.828 1 98.56 101 LEU A N 1
ATOM 786 C CA . LEU A 1 101 ? -9.164 6.277 16 1 98.56 101 LEU A CA 1
ATOM 787 C C . LEU A 1 101 ? -9.742 5.949 14.625 1 98.56 101 LEU A C 1
ATOM 789 O O . LEU A 1 101 ? -9.453 4.891 14.062 1 98.56 101 LEU A O 1
ATOM 793 N N . ILE A 1 102 ? -10.578 6.871 14.148 1 98.56 102 ILE A N 1
ATOM 794 C CA . ILE A 1 102 ? -11.156 6.723 12.812 1 98.56 102 ILE A CA 1
ATOM 795 C C . ILE A 1 102 ? -10.5 7.723 11.859 1 98.56 102 ILE A C 1
ATOM 797 O O . ILE A 1 102 ? -10.336 8.898 12.203 1 98.56 102 ILE A O 1
ATOM 801 N N . VAL A 1 103 ? -10.062 7.238 10.719 1 98.81 103 VAL A N 1
ATOM 802 C CA . VAL A 1 103 ? -9.578 8.062 9.617 1 98.81 103 VAL A CA 1
ATOM 803 C C . VAL A 1 103 ? -10.523 7.934 8.422 1 98.81 103 VAL A C 1
ATOM 805 O O . VAL A 1 103 ? -10.859 6.824 8.008 1 98.81 103 VAL A O 1
ATOM 808 N N . THR A 1 104 ? -10.938 9.016 7.91 1 98.81 104 THR A N 1
ATOM 809 C CA . THR A 1 104 ? -11.68 9.016 6.652 1 98.81 104 THR A CA 1
ATOM 810 C C . THR A 1 104 ? -10.992 9.898 5.617 1 98.81 104 THR A C 1
ATOM 812 O O . THR A 1 104 ? -10.414 10.93 5.961 1 98.81 104 THR A O 1
ATOM 815 N N . ALA A 1 105 ? -10.945 9.469 4.449 1 98.75 105 ALA A N 1
ATOM 816 C CA . ALA A 1 105 ? -10.508 10.25 3.297 1 98.75 105 ALA A CA 1
ATOM 817 C C . ALA A 1 105 ? -11.547 10.211 2.18 1 98.75 105 ALA A C 1
ATOM 819 O O . ALA A 1 105 ? -12.016 9.133 1.793 1 98.75 105 ALA A O 1
ATOM 820 N N . SER A 1 106 ? -11.898 11.359 1.731 1 98.5 106 SER A N 1
ATOM 821 C CA . SER A 1 106 ? -12.914 11.445 0.683 1 98.5 106 SER A CA 1
ATOM 822 C C . SER A 1 106 ? -12.445 12.32 -0.471 1 98.5 106 SER A C 1
ATOM 824 O O . SER A 1 106 ? -11.852 13.383 -0.251 1 98.5 106 SER A O 1
ATOM 826 N N . ALA A 1 107 ? -12.562 11.906 -1.622 1 97.56 107 ALA A N 1
ATOM 827 C CA . ALA A 1 107 ? -12.336 12.594 -2.889 1 97.56 107 ALA A CA 1
ATOM 828 C C . ALA A 1 107 ? -13.297 12.094 -3.967 1 97.56 107 ALA A C 1
ATOM 830 O O . ALA A 1 107 ? -14.016 11.117 -3.756 1 97.56 107 ALA A O 1
ATOM 831 N N . GLU A 1 108 ? -13.344 12.82 -5.004 1 94.69 108 GLU A N 1
ATOM 832 C CA . GLU A 1 108 ? -14.164 12.328 -6.109 1 94.69 108 GLU A CA 1
ATOM 833 C C . GLU A 1 108 ? -13.742 10.922 -6.527 1 94.69 108 GLU A C 1
ATOM 835 O O . GLU A 1 108 ? -12.586 10.695 -6.887 1 94.69 108 GLU A O 1
ATOM 840 N N . GLY A 1 109 ? -14.656 9.953 -6.355 1 94 109 GLY A N 1
ATOM 841 C CA . GLY A 1 109 ? -14.398 8.594 -6.805 1 94 109 GLY A CA 1
ATOM 842 C C . GLY A 1 109 ? -13.617 7.77 -5.801 1 94 109 GLY A C 1
ATOM 843 O O . GLY A 1 109 ? -13.195 6.652 -6.102 1 94 109 GLY A O 1
ATOM 844 N N . VAL A 1 110 ? -13.32 8.336 -4.668 1 97.38 110 VAL A N 1
ATOM 845 C CA . VAL A 1 110 ? -12.531 7.629 -3.668 1 97.38 110 VAL A CA 1
ATOM 846 C C . VAL A 1 110 ? -13.156 7.816 -2.289 1 97.38 110 VAL A C 1
ATOM 848 O O . VAL A 1 110 ? -13.484 8.938 -1.893 1 97.38 110 VAL A O 1
ATOM 851 N N . ARG A 1 111 ? -13.328 6.758 -1.581 1 98.62 111 ARG A N 1
ATOM 852 C CA . ARG A 1 111 ? -13.758 6.777 -0.185 1 98.62 111 ARG A CA 1
ATOM 853 C C . ARG A 1 111 ? -12.953 5.781 0.645 1 98.62 111 ARG A C 1
ATOM 855 O O . ARG A 1 111 ? -12.875 4.602 0.304 1 98.62 111 ARG A O 1
ATOM 862 N N . PHE A 1 112 ? -12.414 6.297 1.646 1 98.75 112 PHE A N 1
ATOM 863 C CA . PHE A 1 112 ? -11.633 5.488 2.576 1 98.75 112 PHE A CA 1
ATOM 864 C C . PHE A 1 112 ? -12.125 5.68 4.004 1 98.75 112 PHE A C 1
ATOM 866 O O . PHE A 1 112 ? -12.367 6.809 4.438 1 98.75 112 PHE A O 1
ATOM 873 N N . ARG A 1 113 ? -12.305 4.648 4.68 1 98.75 113 ARG A N 1
ATOM 874 C CA . ARG A 1 113 ? -12.617 4.664 6.105 1 98.75 113 ARG A CA 1
ATOM 875 C C . ARG A 1 113 ? -11.852 3.568 6.844 1 98.75 113 ARG A C 1
ATOM 877 O O . ARG A 1 113 ? -11.969 2.389 6.504 1 98.75 113 ARG A O 1
ATOM 884 N N . GLY A 1 114 ? -11.148 3.924 7.84 1 98.31 114 GLY A N 1
ATOM 885 C CA . GLY A 1 114 ? -10.43 2.969 8.664 1 98.31 114 GLY A CA 1
ATOM 886 C C . GLY A 1 114 ? -10.508 3.283 10.148 1 98.31 114 GLY A C 1
ATOM 887 O O . GLY A 1 114 ? -10.461 4.449 10.539 1 98.31 114 GLY A O 1
ATOM 888 N N . VAL A 1 115 ? -10.688 2.303 10.914 1 98.38 115 VAL A N 1
ATOM 889 C CA . VAL A 1 115 ? -10.625 2.408 12.367 1 98.38 115 VAL A CA 1
ATOM 890 C C . VAL A 1 115 ? -9.43 1.616 12.891 1 98.38 115 VAL A C 1
ATOM 892 O O . VAL A 1 115 ? -9.25 0.445 12.547 1 98.38 115 VAL A O 1
ATOM 895 N N . PHE A 1 116 ? -8.656 2.262 13.742 1 97.94 116 PHE A N 1
ATOM 896 C CA . PHE A 1 116 ? -7.387 1.686 14.156 1 97.94 116 PHE A CA 1
ATOM 897 C C . PHE A 1 116 ? -7.195 1.826 15.664 1 97.94 116 PHE A C 1
ATOM 899 O O . PHE A 1 116 ? -7.711 2.766 16.281 1 97.94 116 PHE A O 1
ATOM 906 N N . GLU A 1 117 ? -6.488 0.933 16.203 1 97.12 117 GLU A N 1
ATOM 907 C CA . GLU A 1 117 ? -6.172 1.032 17.625 1 97.12 117 GLU A CA 1
ATOM 908 C C . GLU A 1 117 ? -5.242 2.209 17.906 1 97.12 117 GLU A C 1
ATOM 910 O O . GLU A 1 117 ? -5.453 2.965 18.859 1 97.12 117 GLU A O 1
ATOM 915 N N . PHE A 1 118 ? -4.254 2.332 17.031 1 96.5 118 PHE A N 1
ATOM 916 C CA . PHE A 1 118 ? -3.256 3.377 17.219 1 96.5 118 PHE A CA 1
ATOM 917 C C . PHE A 1 118 ? -2.854 3.988 15.875 1 96.5 118 PHE A C 1
ATOM 919 O O . PHE A 1 118 ? -2.855 3.305 14.852 1 96.5 118 PHE A O 1
ATOM 926 N N . ILE A 1 119 ? -2.537 5.273 15.977 1 98.44 119 ILE A N 1
ATOM 927 C CA . ILE A 1 119 ? -1.969 5.961 14.82 1 98.44 119 ILE A CA 1
ATOM 928 C C . ILE A 1 119 ? -0.788 6.824 15.266 1 98.44 119 ILE A C 1
ATOM 930 O O . ILE A 1 119 ? -0.867 7.516 16.281 1 98.44 119 ILE A O 1
ATOM 934 N N . TRP A 1 120 ? 0.244 6.773 14.562 1 97.88 120 TRP A N 1
ATOM 935 C CA . TRP A 1 120 ? 1.315 7.723 14.844 1 97.88 120 TRP A CA 1
ATOM 936 C C . TRP A 1 120 ? 1.903 8.281 13.555 1 97.88 120 TRP A C 1
ATOM 938 O O . TRP A 1 120 ? 1.601 7.785 12.461 1 97.88 120 TRP A O 1
ATOM 948 N N . VAL A 1 121 ? 2.656 9.32 13.656 1 98.69 121 VAL A N 1
ATOM 949 C CA . VAL A 1 121 ? 3.385 9.93 12.547 1 98.69 121 VAL A CA 1
ATOM 950 C C . VAL A 1 121 ? 4.68 9.156 12.297 1 98.69 121 VAL A C 1
ATOM 952 O O . VAL A 1 121 ? 5.598 9.188 13.125 1 98.69 121 VAL A O 1
ATOM 955 N N . ASP A 1 122 ? 4.684 8.562 11.195 1 98.31 122 ASP A N 1
ATOM 956 C CA . ASP A 1 122 ? 5.84 7.746 10.852 1 98.31 122 ASP A CA 1
ATOM 957 C C . ASP A 1 122 ? 6.957 8.602 10.25 1 98.31 122 ASP A C 1
ATOM 959 O O . ASP A 1 122 ? 8.141 8.32 10.461 1 98.31 122 ASP A O 1
ATOM 963 N N . ALA A 1 123 ? 6.566 9.562 9.492 1 98.38 123 ALA A N 1
ATOM 964 C CA . ALA A 1 123 ? 7.555 10.422 8.852 1 98.38 123 ALA A CA 1
ATOM 965 C C . ALA A 1 123 ? 6.945 11.773 8.477 1 98.38 123 ALA A C 1
ATOM 967 O O . ALA A 1 123 ? 5.766 11.852 8.125 1 98.38 123 ALA A O 1
ATOM 968 N N . VAL A 1 124 ? 7.762 12.766 8.602 1 98.44 124 VAL A N 1
ATOM 969 C CA . VAL A 1 124 ? 7.516 14.086 8.016 1 98.44 124 VAL A CA 1
ATOM 970 C C . VAL A 1 124 ? 8.711 14.5 7.16 1 98.44 124 VAL A C 1
ATOM 972 O O . VAL A 1 124 ? 9.852 14.484 7.629 1 98.44 124 VAL A O 1
ATOM 975 N N . SER A 1 125 ? 8.406 14.828 5.973 1 98.12 125 SER A N 1
ATOM 976 C CA . SER A 1 125 ? 9.508 15.148 5.07 1 98.12 125 SER A CA 1
ATOM 977 C C . SER A 1 125 ? 9.18 16.359 4.199 1 98.12 125 SER A C 1
ATOM 979 O O . SER A 1 125 ? 8.023 16.781 4.121 1 98.12 125 SER A O 1
ATOM 981 N N . GLY A 1 126 ? 10.242 16.953 3.693 1 97.62 126 GLY A N 1
ATOM 982 C CA . GLY A 1 126 ? 10.125 18 2.705 1 97.62 126 GLY A CA 1
ATOM 983 C C . GLY A 1 126 ? 10.758 17.656 1.372 1 97.62 126 GLY A C 1
ATOM 984 O O . GLY A 1 126 ? 11.812 17.016 1.329 1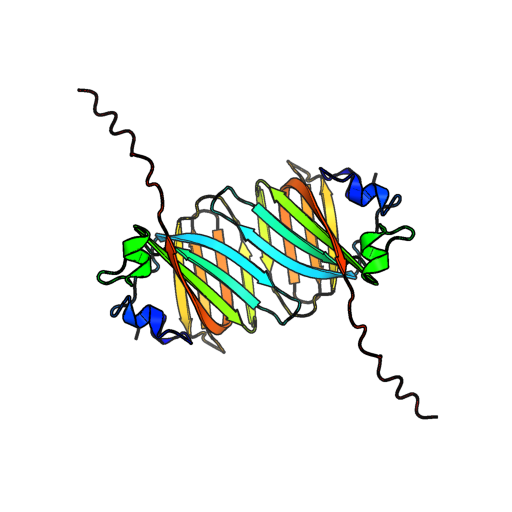 97.62 126 GLY A O 1
ATOM 985 N N . TYR A 1 127 ? 10.016 18.016 0.317 1 97 127 TYR A N 1
ATOM 986 C CA . TYR A 1 127 ? 10.609 17.797 -0.997 1 97 127 TYR A CA 1
ATOM 987 C C . TYR A 1 127 ? 10.18 18.875 -1.975 1 97 127 TYR A C 1
ATOM 989 O O . TYR A 1 127 ? 9.281 19.672 -1.678 1 97 127 TYR A O 1
ATOM 997 N N . THR A 1 128 ? 11.008 18.906 -3.111 1 95.12 128 THR A N 1
ATOM 998 C CA . THR A 1 128 ? 10.742 19.922 -4.125 1 95.12 128 THR A CA 1
ATOM 999 C C . THR A 1 128 ? 9.773 19.391 -5.176 1 95.12 128 THR A C 1
ATOM 1001 O O . THR A 1 128 ? 10.023 18.359 -5.789 1 95.12 128 THR A O 1
ATOM 1004 N N . GLN A 1 129 ? 8.688 20 -5.25 1 88.62 129 GLN A N 1
ATOM 1005 C CA . GLN A 1 129 ? 7.715 19.672 -6.297 1 88.62 129 GLN A CA 1
ATOM 1006 C C . GLN A 1 129 ? 7.762 20.719 -7.414 1 88.62 129 GLN A C 1
ATOM 1008 O O . GLN A 1 129 ? 7.781 21.922 -7.152 1 88.62 129 GLN A O 1
ATOM 1013 N N . ASN A 1 130 ? 8.023 20.234 -8.664 1 78 130 ASN A N 1
ATOM 1014 C CA . ASN A 1 130 ? 8.055 21.156 -9.797 1 78 130 ASN A CA 1
ATOM 1015 C C . ASN A 1 130 ? 6.668 21.688 -10.133 1 78 130 ASN A C 1
ATOM 1017 O O . ASN A 1 130 ? 5.727 20.922 -10.312 1 78 130 ASN A O 1
ATOM 1021 N N . LEU A 1 131 ? 6.301 22.672 -9.641 1 59.97 131 LEU A N 1
ATOM 1022 C CA . LEU A 1 131 ? 5.004 23.25 -9.969 1 59.97 131 LEU A CA 1
ATOM 1023 C C . LEU A 1 131 ? 4.922 23.609 -11.453 1 59.97 131 LEU A C 1
ATOM 1025 O O . LEU A 1 131 ? 5.797 24.297 -11.977 1 59.97 131 LEU A O 1
ATOM 1029 N N . LYS A 1 132 ? 4.699 22.625 -12.344 1 50.19 132 LYS A N 1
ATOM 1030 C CA . LYS A 1 132 ? 4.469 23.031 -13.727 1 50.19 132 LYS A CA 1
ATOM 1031 C C . LYS A 1 132 ? 3.807 24.391 -13.805 1 50.19 132 LYS A C 1
ATOM 1033 O O . LYS A 1 132 ? 2.949 24.719 -12.977 1 50.19 132 LYS A O 1
ATOM 1038 N N . GLU A 1 133 ? 4.438 25.406 -14.484 1 42.03 133 GLU A N 1
ATOM 1039 C CA . GLU A 1 133 ? 3.9 26.703 -14.883 1 42.03 133 GLU A CA 1
ATOM 1040 C C . GLU A 1 133 ? 2.432 26.594 -15.289 1 42.03 133 GLU A C 1
ATOM 1042 O O . GLU A 1 133 ? 2.062 25.734 -16.078 1 42.03 133 GLU A O 1
ATOM 1047 N N . GLY A 1 134 ? 1.552 26.75 -14.609 1 39.72 134 GLY A N 1
ATOM 1048 C CA . GLY A 1 134 ? 0.304 27.188 -15.219 1 39.72 134 GLY A CA 1
ATOM 1049 C C . GLY A 1 134 ? 0.505 27.938 -16.516 1 39.72 134 GLY A C 1
ATOM 1050 O O . GLY A 1 134 ? 1.401 28.781 -16.625 1 39.72 134 GLY A O 1
ATOM 1051 N N . GLN A 1 135 ? 0.375 27.297 -17.781 1 36.59 135 GLN A N 1
ATOM 1052 C CA . GLN A 1 135 ? 0.247 28 -19.047 1 36.59 135 GLN A CA 1
ATOM 1053 C C . GLN A 1 135 ? -0.52 29.312 -18.875 1 36.59 135 GLN A C 1
ATOM 1055 O O . GLN A 1 135 ? -1.71 29.297 -18.547 1 36.59 135 GLN A O 1
ATOM 1060 N N . ALA A 1 136 ? -0.034 30.406 -18.219 1 36.72 136 ALA A N 1
ATOM 1061 C CA . ALA A 1 136 ? -0.507 31.781 -18.453 1 36.72 136 ALA A CA 1
ATOM 1062 C C . ALA A 1 136 ? -0.676 32.062 -19.938 1 36.72 136 ALA A C 1
ATOM 1064 O O . ALA A 1 136 ? 0.308 32.25 -20.656 1 36.72 136 ALA A O 1
ATOM 1065 N N . HIS A 1 137 ? -1.292 31.25 -20.797 1 35.03 137 HIS A N 1
ATOM 1066 C CA . HIS A 1 137 ? -1.693 31.719 -22.125 1 35.03 137 HIS A CA 1
ATOM 1067 C C . HIS A 1 137 ? -2.428 33.062 -22.047 1 35.03 137 HIS A C 1
ATOM 1069 O O . HIS A 1 137 ? -3.648 33.094 -22.219 1 35.03 137 HIS A O 1
ATOM 1075 N N . GLY A 1 138 ? -2.086 34 -21.141 1 26.31 138 GLY A N 1
ATOM 1076 C CA . GLY A 1 138 ? -2.559 35.312 -21.516 1 26.31 138 GLY A CA 1
ATOM 1077 C C . GLY A 1 138 ? -2.02 35.812 -22.844 1 26.31 138 GLY A C 1
ATOM 1078 O O . GLY A 1 138 ? -0.808 35.781 -23.078 1 26.31 138 GLY A O 1
ATOM 1079 N N . SER A 1 139 ? -2.66 35.469 -24 1 28.88 139 SER A N 1
ATOM 1080 C CA . SER A 1 139 ? -2.533 36.219 -25.25 1 28.88 139 SER A CA 1
ATOM 1081 C C . SER A 1 139 ? -2.363 37.719 -24.984 1 28.88 139 SER A C 1
ATOM 1083 O O . SER A 1 139 ? -3.232 38.344 -24.391 1 28.88 139 SER A O 1
ATOM 1085 N N . ALA A 1 140 ? -1.155 38.125 -24.75 1 21.69 140 ALA A N 1
ATOM 1086 C CA . ALA A 1 140 ? -0.772 39.438 -25.219 1 21.69 140 ALA A CA 1
ATOM 1087 C C . ALA A 1 140 ? -0.761 39.531 -26.734 1 21.69 140 ALA A C 1
ATOM 1089 O O . ALA A 1 140 ? -0.409 38.562 -27.406 1 21.69 140 ALA A O 1
ATOM 1090 N N . MET B 1 1 ? -5.695 -22.188 -20.812 1 84 1 MET B N 1
ATOM 1091 C CA . MET B 1 1 ? -5.125 -20.891 -20.453 1 84 1 MET B CA 1
ATOM 1092 C C . MET B 1 1 ? -5.289 -20.609 -18.969 1 84 1 MET B C 1
ATOM 1094 O O . MET B 1 1 ? -6.355 -20.859 -18.406 1 84 1 MET B O 1
ATOM 1098 N N . ASP B 1 2 ? -4.164 -20.25 -18.281 1 95.44 2 ASP B N 1
ATOM 1099 C CA . ASP B 1 2 ? -4.227 -20.016 -16.828 1 95.44 2 ASP B CA 1
ATOM 1100 C C . ASP B 1 2 ? -3.977 -18.562 -16.5 1 95.44 2 ASP B C 1
ATOM 1102 O O . ASP B 1 2 ? -3.902 -17.703 -17.391 1 95.44 2 ASP B O 1
ATOM 1106 N N . TRP B 1 3 ? -3.963 -18.281 -15.219 1 97.75 3 TRP B N 1
ATOM 1107 C CA . TRP B 1 3 ? -3.943 -16.875 -14.797 1 97.75 3 TRP B CA 1
ATOM 1108 C C . TRP B 1 3 ? -2.666 -16.188 -15.266 1 97.75 3 TRP B C 1
ATOM 1110 O O . TRP B 1 3 ? -2.664 -14.984 -15.516 1 97.75 3 TRP B O 1
ATOM 1120 N N . VAL B 1 4 ? -1.606 -16.875 -15.391 1 98.06 4 VAL B N 1
ATOM 1121 C CA . VAL B 1 4 ? -0.334 -16.297 -15.828 1 98.06 4 VAL B CA 1
ATOM 1122 C C . VAL B 1 4 ? -0.447 -15.82 -17.266 1 98.06 4 VAL B C 1
ATOM 1124 O O . VAL B 1 4 ? 0.164 -14.812 -17.641 1 98.06 4 VAL B O 1
ATOM 1127 N N . ASP B 1 5 ? -1.264 -16.453 -18.047 1 97 5 ASP B N 1
ATOM 1128 C CA . ASP B 1 5 ? -1.438 -16.125 -19.469 1 97 5 ASP B CA 1
ATOM 1129 C C . ASP B 1 5 ? -2.113 -14.758 -19.625 1 97 5 ASP B C 1
ATOM 1131 O O . ASP B 1 5 ? -2.061 -14.164 -20.703 1 97 5 ASP B O 1
ATOM 1135 N N . LEU B 1 6 ? -2.752 -14.328 -18.609 1 97.75 6 LEU B N 1
ATOM 1136 C CA . LEU B 1 6 ? -3.52 -13.086 -18.688 1 97.75 6 LEU B CA 1
ATOM 1137 C C . LEU B 1 6 ? -2.627 -11.883 -18.422 1 97.75 6 LEU B C 1
ATOM 1139 O O . LEU B 1 6 ? -3.01 -10.742 -18.719 1 97.75 6 LEU B O 1
ATOM 1143 N N . LEU B 1 7 ? -1.461 -12.109 -17.875 1 98.31 7 LEU B N 1
ATOM 1144 C CA . LEU B 1 7 ? -0.614 -11.031 -17.375 1 98.31 7 LEU B CA 1
ATOM 1145 C C . LEU B 1 7 ? 0.473 -10.688 -18.391 1 98.31 7 LEU B C 1
ATOM 1147 O O . LEU B 1 7 ? 0.762 -11.484 -19.297 1 98.31 7 LEU B O 1
ATOM 1151 N N . ASP B 1 8 ? 0.968 -9.523 -18.203 1 97.69 8 ASP B N 1
ATOM 1152 C CA . ASP B 1 8 ? 2.146 -9.125 -18.969 1 97.69 8 ASP B CA 1
ATOM 1153 C C . ASP B 1 8 ? 3.424 -9.359 -18.156 1 97.69 8 ASP B C 1
ATOM 1155 O O . ASP B 1 8 ? 3.379 -9.5 -16.938 1 97.69 8 ASP B O 1
ATOM 1159 N N . LYS B 1 9 ? 4.547 -9.531 -18.906 1 98.25 9 LYS B N 1
ATOM 1160 C CA . LYS B 1 9 ? 5.887 -9.664 -18.344 1 98.25 9 LYS B CA 1
ATOM 1161 C C . LYS B 1 9 ? 6.004 -10.922 -17.484 1 98.25 9 LYS B C 1
ATOM 1163 O O . LYS B 1 9 ? 6.473 -10.867 -16.344 1 98.25 9 LYS B O 1
ATOM 1168 N N . THR B 1 10 ? 5.602 -12.039 -18.094 1 98.12 10 THR B N 1
ATOM 1169 C CA . THR B 1 10 ? 5.48 -13.273 -17.328 1 98.12 10 THR B CA 1
ATOM 1170 C C . THR B 1 10 ? 6.617 -14.234 -17.672 1 98.12 10 THR B C 1
ATOM 1172 O O . THR B 1 10 ? 6.613 -15.391 -17.234 1 98.12 10 THR B O 1
ATOM 1175 N N . VAL B 1 11 ? 7.641 -13.828 -18.375 1 97.38 11 VAL B N 1
ATOM 1176 C CA . VAL B 1 11 ? 8.672 -14.719 -18.906 1 97.38 11 VAL B CA 1
ATOM 1177 C C . VAL B 1 11 ? 9.375 -15.445 -17.766 1 97.38 11 VAL B C 1
ATOM 1179 O O . VAL B 1 11 ? 9.461 -16.672 -17.75 1 97.38 11 VAL B O 1
ATOM 1182 N N . PHE B 1 12 ? 9.844 -14.688 -16.797 1 97.75 12 PHE B N 1
ATOM 1183 C CA . PHE B 1 12 ? 10.578 -15.289 -15.68 1 97.75 12 PHE B CA 1
ATOM 1184 C C . PHE B 1 12 ? 9.672 -16.203 -14.867 1 97.75 12 PHE B C 1
ATOM 1186 O O . PHE B 1 12 ? 10.07 -17.312 -14.492 1 97.75 12 PHE B O 1
ATOM 1193 N N . LEU B 1 13 ? 8.438 -15.781 -14.555 1 98.19 13 LEU B N 1
ATOM 1194 C CA . LEU B 1 13 ? 7.488 -16.594 -13.805 1 98.19 13 LEU B CA 1
ATOM 1195 C C . LEU B 1 13 ? 7.203 -17.906 -14.523 1 98.19 13 LEU B C 1
ATOM 1197 O O . LEU B 1 13 ? 7.18 -18.969 -13.898 1 98.19 13 LEU B O 1
ATOM 1201 N N . ARG B 1 14 ? 7.086 -17.812 -15.852 1 97.38 14 ARG B N 1
ATOM 1202 C CA . ARG B 1 14 ? 6.797 -19.016 -16.641 1 97.38 14 ARG B CA 1
ATOM 1203 C C . ARG B 1 14 ? 7.984 -19.969 -16.656 1 97.38 14 ARG B C 1
ATOM 1205 O O . ARG B 1 14 ? 7.809 -21.188 -16.688 1 97.38 14 ARG B O 1
ATOM 1212 N N . LYS B 1 15 ? 9.125 -19.406 -16.672 1 97.19 15 LYS B N 1
ATOM 1213 C CA . LYS B 1 15 ? 10.32 -20.25 -16.594 1 97.19 15 LYS B CA 1
ATOM 1214 C C . LYS B 1 15 ? 10.375 -21.016 -15.289 1 97.19 15 LYS B C 1
ATOM 1216 O O . LYS B 1 15 ? 10.727 -22.203 -15.273 1 97.19 15 LYS B O 1
ATOM 1221 N N . LEU B 1 16 ? 9.992 -20.375 -14.242 1 97.81 16 LEU B N 1
ATOM 1222 C CA . LEU B 1 16 ? 10.023 -21 -12.922 1 97.81 16 LEU B CA 1
ATOM 1223 C C . LEU B 1 16 ? 8.883 -22 -12.766 1 97.81 16 LEU B C 1
ATOM 1225 O O . LEU B 1 16 ? 9.031 -23 -12.062 1 97.81 16 LEU B O 1
ATOM 1229 N N . TYR B 1 17 ? 7.801 -21.562 -13.375 1 98 17 TYR B N 1
ATOM 1230 C CA . TYR B 1 17 ? 6.586 -22.375 -13.242 1 98 17 TYR B CA 1
ATOM 1231 C C . TYR B 1 17 ? 5.973 -22.656 -14.609 1 98 17 TYR B C 1
ATOM 1233 O O . TYR B 1 17 ? 5.031 -21.969 -15.023 1 98 17 TYR B O 1
ATOM 1241 N N . PRO B 1 18 ? 6.379 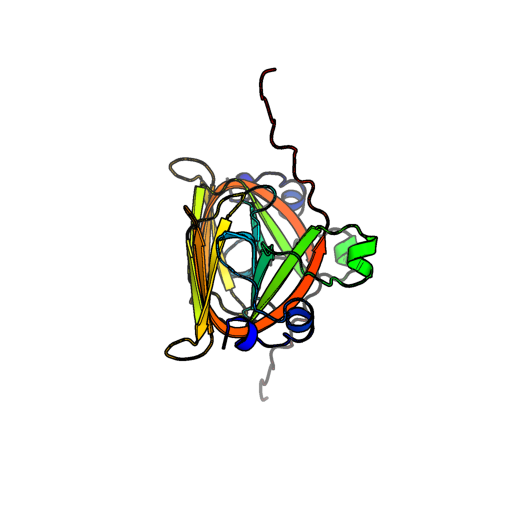-23.672 -15.211 1 96.06 18 PRO B N 1
ATOM 1242 C CA . PRO B 1 18 ? 5.777 -24.016 -16.5 1 96.06 18 PRO B CA 1
ATOM 1243 C C . PRO B 1 18 ? 4.27 -24.25 -16.406 1 96.06 18 PRO B C 1
ATOM 1245 O O . PRO B 1 18 ? 3.537 -23.938 -17.359 1 96.06 18 PRO B O 1
ATOM 1248 N N . VAL B 1 19 ? 3.951 -24.828 -15.328 1 96.06 19 VAL B N 1
ATOM 1249 C CA . VAL B 1 19 ? 2.539 -24.875 -14.969 1 96.06 19 VAL B CA 1
ATOM 1250 C C . VAL B 1 19 ? 2.23 -23.797 -13.93 1 96.06 19 VAL B C 1
ATOM 1252 O O . VAL B 1 19 ? 2.953 -23.656 -12.938 1 96.06 19 VAL B O 1
ATOM 1255 N N . ALA B 1 20 ? 1.158 -23.094 -14.188 1 97.5 20 ALA B N 1
ATOM 1256 C CA . ALA B 1 20 ? 0.842 -21.969 -13.305 1 97.5 20 ALA B CA 1
ATOM 1257 C C . ALA B 1 20 ? 0.646 -22.438 -11.867 1 97.5 20 ALA B C 1
ATOM 1259 O O . ALA B 1 20 ? -0.101 -23.391 -11.617 1 97.5 20 ALA B O 1
ATOM 1260 N N . PRO B 1 21 ? 1.35 -21.781 -10.969 1 98.06 21 PRO B N 1
ATOM 1261 C CA . PRO B 1 21 ? 1.144 -22.156 -9.562 1 98.06 21 PRO B CA 1
ATOM 1262 C C . PRO B 1 21 ? -0.244 -21.766 -9.055 1 98.06 21 PRO B C 1
ATOM 1264 O O . PRO B 1 21 ? -0.849 -20.812 -9.539 1 98.06 21 PRO B O 1
ATOM 1267 N N . SER B 1 22 ? -0.677 -22.5 -8.047 1 97.88 22 SER B N 1
ATOM 1268 C CA . SER B 1 22 ? -1.989 -22.25 -7.457 1 97.88 22 SER B CA 1
ATOM 1269 C C . SER B 1 22 ? -2.008 -20.938 -6.68 1 97.88 22 SER B C 1
ATOM 1271 O O . SER B 1 22 ? -1.051 -20.625 -5.973 1 97.88 22 SER B O 1
ATOM 1273 N N . LEU B 1 23 ? -3.109 -20.219 -6.777 1 98.5 23 LEU B N 1
ATOM 1274 C CA . LEU B 1 23 ? -3.307 -19 -5.992 1 98.5 23 LEU B CA 1
ATOM 1275 C C . LEU B 1 23 ? -4.344 -19.234 -4.895 1 98.5 23 LEU B C 1
ATOM 1277 O O . LEU B 1 23 ? -4.91 -18.281 -4.363 1 98.5 23 LEU B O 1
ATOM 1281 N N . ARG B 1 24 ? -4.574 -20.484 -4.613 1 98.38 24 ARG B N 1
ATOM 1282 C CA . ARG B 1 24 ? -5.438 -20.844 -3.49 1 98.38 24 ARG B CA 1
ATOM 1283 C C . ARG B 1 24 ? -4.66 -20.844 -2.18 1 98.38 24 ARG B C 1
ATOM 1285 O O . ARG B 1 24 ? -3.566 -21.406 -2.098 1 98.38 24 ARG B O 1
ATOM 1292 N N . LYS B 1 25 ? -5.223 -20.188 -1.194 1 98.25 25 LYS B N 1
ATOM 1293 C CA . LYS B 1 25 ? -4.676 -20.156 0.16 1 98.25 25 LYS B CA 1
ATOM 1294 C C . LYS B 1 25 ? -3.236 -19.641 0.161 1 98.25 25 LYS B C 1
ATOM 1296 O O . LYS B 1 25 ? -2.367 -20.234 0.81 1 98.25 25 LYS B O 1
ATOM 1301 N N . VAL B 1 26 ? -3.002 -18.656 -0.548 1 98.25 26 VAL B N 1
ATOM 1302 C CA . VAL B 1 26 ? -1.671 -18.047 -0.562 1 98.25 26 VAL B CA 1
ATOM 1303 C C . VAL B 1 26 ? -1.576 -16.969 0.512 1 98.25 26 VAL B C 1
ATOM 1305 O O . VAL B 1 26 ? -2.592 -16.406 0.922 1 98.25 26 VAL B O 1
ATOM 1308 N N . ARG B 1 27 ? -0.396 -16.75 0.989 1 97.06 27 ARG B N 1
ATOM 1309 C CA . ARG B 1 27 ? -0.163 -15.695 1.977 1 97.06 27 ARG B CA 1
ATOM 1310 C C . ARG B 1 27 ? -0.102 -14.328 1.313 1 97.06 27 ARG B C 1
ATOM 1312 O O . ARG B 1 27 ? 0.832 -14.031 0.564 1 97.06 27 ARG B O 1
ATOM 1319 N N . LEU B 1 28 ? -1.096 -13.539 1.514 1 97.81 28 LEU B N 1
ATOM 1320 C CA . LEU B 1 28 ? -1.141 -12.164 1.028 1 97.81 28 LEU B CA 1
ATOM 1321 C C . LEU B 1 28 ? -0.352 -11.234 1.947 1 97.81 28 LEU B C 1
ATOM 1323 O O . LEU B 1 28 ? -0.628 -11.164 3.146 1 97.81 28 LEU B O 1
ATOM 1327 N N . LEU B 1 29 ? 0.609 -10.57 1.4 1 97.19 29 LEU B N 1
ATOM 1328 C CA . LEU B 1 29 ? 1.549 -9.828 2.229 1 97.19 29 LEU B CA 1
ATOM 1329 C C . LEU B 1 29 ? 1.229 -8.336 2.201 1 97.19 29 LEU B C 1
ATOM 1331 O O . LEU B 1 29 ? 1.368 -7.648 3.217 1 97.19 29 LEU B O 1
ATOM 1335 N N . GLU B 1 30 ? 0.792 -7.902 1.034 1 97.62 30 GLU B N 1
ATOM 1336 C CA . GLU B 1 30 ? 0.685 -6.453 0.917 1 97.62 30 GLU B CA 1
ATOM 1337 C C . GLU B 1 30 ? -0.219 -6.059 -0.247 1 97.62 30 GLU B C 1
ATOM 1339 O O . GLU B 1 30 ? -0.208 -6.703 -1.296 1 97.62 30 GLU B O 1
ATOM 1344 N N . VAL B 1 31 ? -0.972 -5.004 -0.069 1 98.12 31 VAL B N 1
ATOM 1345 C CA . VAL B 1 31 ? -1.633 -4.262 -1.138 1 98.12 31 VAL B CA 1
ATOM 1346 C C . VAL B 1 31 ? -1.248 -2.787 -1.058 1 98.12 31 VAL B C 1
ATOM 1348 O O . VAL B 1 31 ? -1.413 -2.152 -0.014 1 98.12 31 VAL B O 1
ATOM 1351 N N . GLY B 1 32 ? -0.696 -2.312 -2.041 1 97.25 32 GLY B N 1
ATOM 1352 C CA . GLY B 1 32 ? -0.304 -0.914 -2.105 1 97.25 32 GLY B CA 1
ATOM 1353 C C . GLY B 1 32 ? -1.062 -0.129 -3.158 1 97.25 32 GLY B C 1
ATOM 1354 O O . GLY B 1 32 ? -1.176 -0.566 -4.305 1 97.25 32 GLY B O 1
ATOM 1355 N N . LEU B 1 33 ? -1.588 1.033 -2.791 1 98.06 33 LEU B N 1
ATOM 1356 C CA . LEU B 1 33 ? -2.295 1.924 -3.703 1 98.06 33 LEU B CA 1
ATOM 1357 C C . LEU B 1 33 ? -1.528 3.229 -3.893 1 98.06 33 LEU B C 1
ATOM 1359 O O . LEU B 1 33 ? -1.257 3.939 -2.924 1 98.06 33 LEU B O 1
ATOM 1363 N N . LEU B 1 34 ? -1.194 3.486 -5.078 1 96.56 34 LEU B N 1
ATOM 1364 C CA . LEU B 1 34 ? -0.422 4.684 -5.395 1 96.56 34 LEU B CA 1
ATOM 1365 C C . LEU B 1 34 ? -1.209 5.609 -6.312 1 96.56 34 LEU B C 1
ATOM 1367 O O . LEU B 1 34 ? -1.784 5.164 -7.309 1 96.56 34 LEU B O 1
ATOM 1371 N N . ALA B 1 35 ? -1.161 6.953 -6.016 1 92.5 35 ALA B N 1
ATOM 1372 C CA . ALA B 1 35 ? -1.937 7.914 -6.797 1 92.5 35 ALA B CA 1
ATOM 1373 C C . ALA B 1 35 ? -1.021 8.852 -7.582 1 92.5 35 ALA B C 1
ATOM 1375 O O . ALA B 1 35 ? -1.478 9.57 -8.469 1 92.5 35 ALA B O 1
ATOM 1376 N N . ASP B 1 36 ? 0.247 9.172 -7.348 1 78.5 36 ASP B N 1
ATOM 1377 C CA . ASP B 1 36 ? 1.098 10.211 -7.922 1 78.5 36 ASP B CA 1
ATOM 1378 C C . ASP B 1 36 ? 1.337 9.961 -9.406 1 78.5 36 ASP B C 1
ATOM 1380 O O . ASP B 1 36 ? 1.29 10.898 -10.211 1 78.5 36 ASP B O 1
ATOM 1384 N N . ASP B 1 37 ? 1.802 8.836 -9.906 1 67.38 37 ASP B N 1
ATOM 1385 C CA . ASP B 1 37 ? 2.061 8.57 -11.312 1 67.38 37 ASP B CA 1
ATOM 1386 C C . ASP B 1 37 ? 1.052 7.574 -11.883 1 67.38 37 ASP B C 1
ATOM 1388 O O . ASP B 1 37 ? 1.418 6.676 -12.641 1 67.38 37 ASP B O 1
ATOM 1392 N N . GLY B 1 38 ? -0.099 7.973 -11.609 1 71.94 38 GLY B N 1
ATOM 1393 C CA . GLY B 1 38 ? -1.17 7.105 -12.078 1 71.94 38 GLY B CA 1
ATOM 1394 C C . GLY B 1 38 ? -1.829 6.32 -10.953 1 71.94 38 GLY B C 1
ATOM 1395 O O . GLY B 1 38 ? -1.427 6.43 -9.797 1 71.94 38 GLY B O 1
ATOM 1396 N N . ASP B 1 39 ? -2.908 5.719 -11.297 1 87.75 39 ASP B N 1
ATOM 1397 C CA . ASP B 1 39 ? -3.637 4.863 -10.367 1 87.75 39 ASP B CA 1
ATOM 1398 C C . ASP B 1 39 ? -3.137 3.422 -10.438 1 87.75 39 ASP B C 1
ATOM 1400 O O . ASP B 1 39 ? -3.545 2.662 -11.32 1 87.75 39 ASP B O 1
ATOM 1404 N N . THR B 1 40 ? -2.184 3.111 -9.57 1 94.69 40 THR B N 1
ATOM 1405 C CA . THR B 1 40 ? -1.549 1.797 -9.555 1 94.69 40 THR B CA 1
ATOM 1406 C C . THR B 1 40 ? -1.812 1.083 -8.234 1 94.69 40 THR B C 1
ATOM 1408 O O . THR B 1 40 ? -1.796 1.706 -7.168 1 94.69 40 THR B O 1
ATOM 1411 N N . VAL B 1 41 ? -2.039 -0.196 -8.359 1 98 41 VAL B N 1
ATOM 1412 C CA . VAL B 1 41 ? -2.195 -1.059 -7.191 1 98 41 VAL B CA 1
ATOM 1413 C C . VAL B 1 41 ? -1.181 -2.199 -7.254 1 98 41 VAL B C 1
ATOM 1415 O O . VAL B 1 41 ? -1.069 -2.885 -8.273 1 98 41 VAL B O 1
ATOM 1418 N N . SER B 1 42 ? -0.439 -2.342 -6.285 1 98.06 42 SER B N 1
ATOM 1419 C CA . SER B 1 42 ? 0.469 -3.48 -6.176 1 98.06 42 SER B CA 1
ATOM 1420 C C . SER B 1 42 ? -0.085 -4.539 -5.227 1 98.06 42 SER B C 1
ATOM 1422 O O . SER B 1 42 ? -0.68 -4.207 -4.199 1 98.06 42 SER B O 1
ATOM 1424 N N . ILE B 1 43 ? 0.096 -5.758 -5.555 1 98.62 43 ILE B N 1
ATOM 1425 C CA . ILE B 1 43 ? -0.306 -6.891 -4.73 1 98.62 43 ILE B CA 1
ATOM 1426 C C . ILE B 1 43 ? 0.869 -7.852 -4.562 1 98.62 43 ILE B C 1
ATOM 1428 O O . ILE B 1 43 ? 1.426 -8.336 -5.551 1 98.62 43 ILE B O 1
ATOM 1432 N N . ARG B 1 44 ? 1.219 -8.109 -3.371 1 98.5 44 ARG B N 1
ATOM 1433 C CA . ARG B 1 44 ? 2.352 -8.977 -3.07 1 98.5 44 ARG B CA 1
ATOM 1434 C C . ARG B 1 44 ? 1.913 -10.18 -2.248 1 98.5 44 ARG B C 1
ATOM 1436 O O . ARG B 1 44 ? 1.217 -10.039 -1.241 1 98.5 44 ARG B O 1
ATOM 1443 N N . PHE B 1 45 ? 2.334 -11.367 -2.738 1 98.44 45 PHE B N 1
ATOM 1444 C CA . PHE B 1 45 ? 1.928 -12.578 -2.041 1 98.44 45 PHE B CA 1
ATOM 1445 C C . PHE B 1 45 ? 2.959 -13.688 -2.232 1 98.44 45 PHE B C 1
ATOM 1447 O O . PHE B 1 45 ? 3.723 -13.672 -3.199 1 98.44 45 PHE B O 1
ATOM 1454 N N . ASP B 1 46 ? 2.949 -14.617 -1.354 1 98 46 ASP B N 1
ATOM 1455 C CA . ASP B 1 46 ? 3.785 -15.812 -1.452 1 98 46 ASP B CA 1
ATOM 1456 C C . ASP B 1 46 ? 3.039 -16.953 -2.143 1 98 46 ASP B C 1
ATOM 1458 O O . ASP B 1 46 ? 1.854 -17.172 -1.886 1 98 46 ASP B O 1
ATOM 1462 N N . LEU B 1 47 ? 3.818 -17.641 -2.92 1 98.31 47 LEU B N 1
ATOM 1463 C CA . LEU B 1 47 ? 3.27 -18.859 -3.504 1 98.31 47 LEU B CA 1
ATOM 1464 C C . LEU B 1 47 ? 3.467 -20.047 -2.568 1 98.31 47 LEU B C 1
ATOM 1466 O O . LEU B 1 47 ? 4.422 -20.078 -1.79 1 98.31 47 LEU B O 1
ATOM 1470 N N . ASN B 1 48 ? 2.586 -21 -2.75 1 96.69 48 ASN B N 1
ATOM 1471 C CA . ASN B 1 48 ? 2.699 -22.188 -1.913 1 96.69 48 ASN B CA 1
ATOM 1472 C C . ASN B 1 48 ? 3.834 -23.094 -2.381 1 96.69 48 ASN B C 1
ATOM 1474 O O . ASN B 1 48 ? 4.551 -23.672 -1.561 1 96.69 48 ASN B O 1
ATOM 1478 N N . ASP B 1 49 ? 3.963 -23.156 -3.723 1 95.88 49 ASP B N 1
ATOM 1479 C CA . ASP B 1 49 ? 4.949 -24.078 -4.289 1 95.88 49 ASP B CA 1
ATOM 1480 C C . ASP B 1 49 ? 6.25 -23.344 -4.617 1 95.88 49 ASP B C 1
ATOM 1482 O O . ASP B 1 49 ? 6.234 -22.312 -5.305 1 95.88 49 ASP B O 1
ATOM 1486 N N . PHE B 1 50 ? 7.266 -23.922 -4.09 1 97.31 50 PHE B N 1
ATOM 1487 C CA . PHE B 1 50 ? 8.578 -23.453 -4.535 1 97.31 50 PHE B CA 1
ATOM 1488 C C . PHE B 1 50 ? 8.961 -24.109 -5.859 1 97.31 50 PHE B C 1
ATOM 1490 O O . PHE B 1 50 ? 8.641 -25.266 -6.102 1 97.31 50 PHE B O 1
ATOM 1497 N N . PRO B 1 51 ? 9.547 -23.328 -6.711 1 97.44 51 PRO B N 1
ATOM 1498 C CA . PRO B 1 51 ? 9.828 -23.922 -8.023 1 97.44 51 PRO B CA 1
ATOM 1499 C C . PRO B 1 51 ? 10.789 -25.109 -7.949 1 97.44 51 PRO B C 1
ATOM 1501 O O . PRO B 1 51 ? 11.688 -25.125 -7.098 1 97.44 51 PRO B O 1
ATOM 1504 N N . VAL B 1 52 ? 10.586 -26 -8.828 1 95.19 52 VAL B N 1
ATOM 1505 C CA . VAL B 1 52 ? 11.398 -27.203 -8.906 1 95.19 52 VAL B CA 1
ATOM 1506 C C . VAL B 1 52 ? 12.828 -26.844 -9.312 1 95.19 52 VAL B C 1
ATOM 1508 O O . VAL B 1 52 ? 13.789 -27.422 -8.789 1 95.19 52 VAL B O 1
ATOM 1511 N N . ALA B 1 53 ? 12.969 -25.844 -10.219 1 95.12 53 ALA B N 1
ATOM 1512 C CA . ALA B 1 53 ? 14.273 -25.406 -10.711 1 95.12 53 ALA B CA 1
ATOM 1513 C C . ALA B 1 53 ? 14.477 -23.922 -10.445 1 95.12 53 ALA B C 1
ATOM 1515 O O . ALA B 1 53 ? 14.406 -23.109 -11.367 1 95.12 53 ALA B O 1
ATOM 1516 N N . PRO B 1 54 ? 14.773 -23.594 -9.25 1 97 54 PRO B N 1
ATOM 1517 C CA . PRO B 1 54 ? 15.008 -22.188 -8.93 1 97 54 PRO B CA 1
ATOM 1518 C C . PRO B 1 54 ? 16.344 -21.672 -9.477 1 97 54 PRO B C 1
ATOM 1520 O O . PRO B 1 54 ? 17.25 -22.469 -9.734 1 97 54 PRO B O 1
ATOM 1523 N N . PRO B 1 55 ? 16.438 -20.422 -9.664 1 97.12 55 PRO B N 1
ATOM 1524 C CA . PRO B 1 55 ? 17.719 -19.875 -10.133 1 97.12 55 PRO B CA 1
ATOM 1525 C C . PRO B 1 55 ? 18.844 -20.078 -9.133 1 97.12 55 PRO B C 1
ATOM 1527 O O . PRO B 1 55 ? 18.609 -20.172 -7.926 1 97.12 55 PRO B O 1
ATOM 1530 N N . PRO B 1 56 ? 19.984 -20.078 -9.617 1 97.38 56 PRO B N 1
ATOM 1531 C CA . PRO B 1 56 ? 21.156 -20.297 -8.758 1 97.38 56 PRO B CA 1
ATOM 1532 C C . PRO B 1 56 ? 21.234 -19.328 -7.586 1 97.38 56 PRO B C 1
ATOM 1534 O O . PRO B 1 56 ? 21.609 -19.719 -6.477 1 97.38 56 PRO B O 1
ATOM 1537 N N . LYS B 1 57 ? 20.891 -18.156 -7.812 1 97 57 LYS B N 1
ATOM 1538 C CA . LYS B 1 57 ? 20.938 -17.156 -6.742 1 97 57 LYS B CA 1
ATOM 1539 C C . LYS B 1 57 ? 20.047 -17.578 -5.574 1 97 57 LYS B C 1
ATOM 1541 O O . LYS B 1 57 ? 20.391 -17.359 -4.41 1 97 57 LYS B O 1
ATOM 1546 N N . TRP B 1 58 ? 18.891 -18.188 -5.875 1 97.56 58 TRP B N 1
ATOM 1547 C CA . TRP B 1 58 ? 17.969 -18.625 -4.824 1 97.56 58 TRP B CA 1
ATOM 1548 C C . TRP B 1 58 ? 18.531 -19.828 -4.07 1 97.56 58 TRP B C 1
ATOM 1550 O O . TR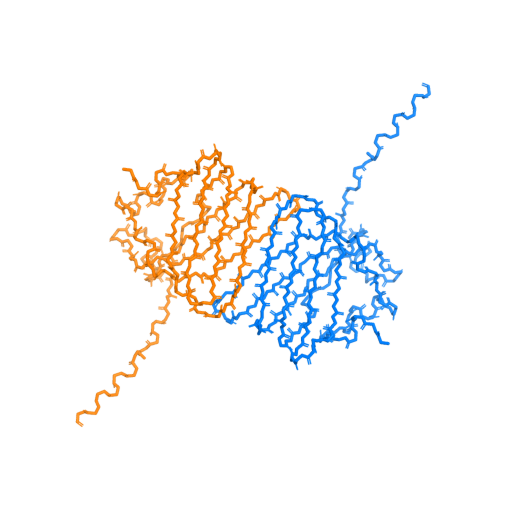P B 1 58 ? 18.375 -19.938 -2.852 1 97.56 58 TRP B O 1
ATOM 1560 N N . ILE B 1 59 ? 19.156 -20.672 -4.77 1 96.31 59 ILE B N 1
ATOM 1561 C CA . ILE B 1 59 ? 19.781 -21.844 -4.164 1 96.31 59 ILE B CA 1
ATOM 1562 C C . ILE B 1 59 ? 20.875 -21.391 -3.197 1 96.31 59 ILE B C 1
ATOM 1564 O O . ILE B 1 59 ? 20.938 -21.844 -2.053 1 96.31 59 ILE B O 1
ATOM 1568 N N . LYS B 1 60 ? 21.641 -20.5 -3.688 1 97 60 LYS B N 1
ATOM 1569 C CA . LYS B 1 60 ? 22.734 -19.984 -2.875 1 97 60 LYS B CA 1
ATOM 1570 C C . LYS B 1 60 ? 22.219 -19.328 -1.602 1 97 60 LYS B C 1
ATOM 1572 O O . LYS B 1 60 ? 22.844 -19.422 -0.544 1 97 60 LYS B O 1
ATOM 1577 N N . ALA B 1 61 ? 21.094 -18.703 -1.709 1 96 61 ALA B N 1
ATOM 1578 C CA . ALA B 1 61 ? 20.5 -18 -0.574 1 96 61 ALA B CA 1
ATOM 1579 C C . ALA B 1 61 ? 19.688 -18.953 0.289 1 96 61 ALA B C 1
ATOM 1581 O O . ALA B 1 61 ? 19.078 -18.547 1.276 1 96 61 ALA B O 1
ATOM 1582 N N . CYS B 1 62 ? 19.578 -20.156 -0.104 1 96.38 62 CYS B N 1
ATOM 1583 C CA . CYS B 1 62 ? 18.797 -21.172 0.583 1 96.38 62 CYS B CA 1
ATOM 1584 C C . CYS B 1 62 ? 17.344 -20.734 0.706 1 96.38 62 CYS B C 1
ATOM 1586 O O . CYS B 1 62 ? 16.719 -20.906 1.76 1 96.38 62 CYS B O 1
ATOM 1588 N N . ALA B 1 63 ? 16.875 -20.141 -0.349 1 97.5 63 ALA B N 1
ATOM 1589 C CA . ALA B 1 63 ? 15.484 -19.703 -0.371 1 97.5 63 ALA B CA 1
ATOM 1590 C C . ALA B 1 63 ? 14.539 -20.906 -0.376 1 97.5 63 ALA B C 1
ATOM 1592 O O . ALA B 1 63 ? 14.844 -21.953 -0.96 1 97.5 63 ALA B O 1
ATOM 1593 N N . ASN B 1 64 ? 13.359 -20.672 0.304 1 97.06 64 ASN B N 1
ATOM 1594 C CA . ASN B 1 64 ? 12.359 -21.734 0.321 1 97.06 64 ASN B CA 1
ATOM 1595 C C . ASN B 1 64 ? 10.953 -21.188 0.068 1 97.06 64 ASN B C 1
ATOM 1597 O O . ASN B 1 64 ? 9.969 -21.922 0.198 1 97.06 64 ASN B O 1
ATOM 1601 N N . THR B 1 65 ? 10.891 -19.953 -0.188 1 97.44 65 THR B N 1
ATOM 1602 C CA . THR B 1 65 ? 9.609 -19.297 -0.459 1 97.44 65 THR B CA 1
ATOM 1603 C C . THR B 1 65 ? 9.703 -18.422 -1.703 1 97.44 65 THR B C 1
ATOM 1605 O O . THR B 1 65 ? 10.656 -17.656 -1.856 1 97.44 65 THR B O 1
ATOM 1608 N N . ALA B 1 66 ? 8.789 -18.625 -2.602 1 98.38 66 ALA B N 1
ATOM 1609 C CA . ALA B 1 66 ? 8.672 -17.766 -3.775 1 98.38 66 ALA B CA 1
ATOM 1610 C C . ALA B 1 66 ? 7.602 -16.703 -3.57 1 98.38 66 ALA B C 1
ATOM 1612 O O . ALA B 1 66 ? 6.504 -17 -3.098 1 98.38 66 ALA B O 1
ATOM 1613 N N . GLN B 1 67 ? 7.961 -15.539 -3.949 1 98.44 67 GLN B N 1
ATOM 1614 C CA . GLN B 1 67 ? 7.066 -14.398 -3.775 1 98.44 67 GLN B CA 1
ATOM 1615 C C . GLN B 1 67 ? 6.812 -13.688 -5.105 1 98.44 67 GLN B C 1
ATOM 1617 O O . GLN B 1 67 ? 7.73 -13.531 -5.914 1 98.44 67 GLN B O 1
ATOM 1622 N N . VAL B 1 68 ? 5.605 -13.25 -5.336 1 98.81 68 VAL B N 1
ATOM 1623 C CA . VAL B 1 68 ? 5.219 -12.539 -6.547 1 98.81 68 VAL B CA 1
ATOM 1624 C C . VAL B 1 68 ? 4.676 -11.156 -6.184 1 98.81 68 VAL B C 1
ATOM 1626 O O . VAL B 1 68 ? 3.914 -11.016 -5.223 1 98.81 68 VAL B O 1
ATOM 1629 N N . ARG B 1 69 ? 5.047 -10.172 -6.883 1 98.75 69 ARG B N 1
ATOM 1630 C CA . ARG B 1 69 ? 4.422 -8.852 -6.848 1 98.75 69 ARG B CA 1
ATOM 1631 C C . ARG B 1 69 ? 3.785 -8.516 -8.195 1 98.75 69 ARG B C 1
ATOM 1633 O O . ARG B 1 69 ? 4.457 -8.539 -9.227 1 98.75 69 ARG B O 1
ATOM 1640 N N . LEU B 1 70 ? 2.521 -8.234 -8.156 1 98.81 70 LEU B N 1
ATOM 1641 C CA . LEU B 1 70 ? 1.794 -7.77 -9.328 1 98.81 70 LEU B CA 1
ATOM 1642 C C . LEU B 1 70 ? 1.657 -6.25 -9.32 1 98.81 70 LEU B C 1
ATOM 1644 O O . LEU B 1 70 ? 1.448 -5.652 -8.258 1 98.81 70 LEU B O 1
ATOM 1648 N N . LEU B 1 71 ? 1.791 -5.684 -10.445 1 98.19 71 LEU B N 1
ATOM 1649 C CA . LEU B 1 71 ? 1.445 -4.277 -10.641 1 98.19 71 LEU B CA 1
ATOM 1650 C C . LEU B 1 71 ? 0.196 -4.141 -11.508 1 98.19 71 LEU B C 1
ATOM 1652 O O . LEU B 1 71 ? 0.187 -4.559 -12.664 1 98.19 71 LEU B O 1
ATOM 1656 N N . CYS B 1 72 ? -0.799 -3.578 -10.938 1 98.19 72 CYS B N 1
ATOM 1657 C CA . CYS B 1 72 ? -2.078 -3.377 -11.609 1 98.19 72 CYS B CA 1
ATOM 1658 C C . CYS B 1 72 ? -2.283 -1.911 -11.969 1 98.19 72 CYS B C 1
ATOM 1660 O O . CYS B 1 72 ? -2.268 -1.045 -11.094 1 98.19 72 CYS B O 1
ATOM 1662 N N . ILE B 1 73 ? -2.557 -1.682 -13.234 1 96 73 ILE B N 1
ATOM 1663 C CA . ILE B 1 73 ? -2.553 -0.31 -13.734 1 96 73 ILE B CA 1
ATOM 1664 C C . ILE B 1 73 ? -3.918 0.03 -14.328 1 96 73 ILE B C 1
ATOM 1666 O O . ILE B 1 73 ? -4.523 -0.793 -15.016 1 96 73 ILE B O 1
ATOM 1670 N N . GLY B 1 74 ? -4.281 1.335 -14.109 1 95.81 74 GLY B N 1
ATOM 1671 C CA . GLY B 1 74 ? -5.574 1.761 -14.617 1 95.81 74 GLY B CA 1
ATOM 1672 C C . GLY B 1 74 ? -6.742 1.182 -13.844 1 95.81 74 GLY B C 1
ATOM 1673 O O . GLY B 1 74 ? -7.406 0.257 -14.312 1 95.81 74 GLY B O 1
ATOM 1674 N N . VAL B 1 75 ? -7.055 1.786 -12.75 1 96.69 75 VAL B N 1
ATOM 1675 C CA . VAL B 1 75 ? -8.109 1.289 -11.883 1 96.69 75 VAL B CA 1
ATOM 1676 C C . VAL B 1 75 ? -9.477 1.658 -12.461 1 96.69 75 VAL B C 1
ATOM 1678 O O . VAL B 1 75 ? -9.797 2.84 -12.602 1 96.69 75 VAL B O 1
ATOM 1681 N N . LEU B 1 76 ? -10.156 0.668 -12.781 1 96.44 76 LEU B N 1
ATOM 1682 C CA . LEU B 1 76 ? -11.516 0.856 -13.281 1 96.44 76 LEU B CA 1
ATOM 1683 C C . LEU B 1 76 ? -12.539 0.668 -12.172 1 96.44 76 LEU B C 1
ATOM 1685 O O . LEU B 1 76 ? -13.656 1.181 -12.258 1 96.44 76 LEU B O 1
ATOM 1689 N N . GLY B 1 77 ? -12.195 -0.071 -11.172 1 96.69 77 GLY B N 1
ATOM 1690 C CA . GLY B 1 77 ? -12.977 -0.333 -9.977 1 96.69 77 GLY B CA 1
ATOM 1691 C C . GLY B 1 77 ? -12.164 -0.953 -8.859 1 96.69 77 GLY B C 1
ATOM 1692 O O . GLY B 1 77 ? -11.289 -1.783 -9.102 1 96.69 77 GLY B O 1
ATOM 1693 N N . LEU B 1 78 ? -12.508 -0.543 -7.664 1 98.25 78 LEU B N 1
ATOM 1694 C CA . LEU B 1 78 ? -11.766 -1.07 -6.527 1 98.25 78 LEU B CA 1
ATOM 1695 C C . LEU B 1 78 ? -12.625 -1.064 -5.266 1 98.25 78 LEU B C 1
ATOM 1697 O O . LEU B 1 78 ? -13.273 -0.065 -4.961 1 98.25 78 LEU B O 1
ATOM 1701 N N . GLU B 1 79 ? -12.609 -2.156 -4.652 1 98.75 79 GLU B N 1
ATOM 1702 C CA . GLU B 1 79 ? -13.258 -2.293 -3.348 1 98.75 79 GLU B CA 1
ATOM 1703 C C . GLU B 1 79 ? -12.43 -3.164 -2.41 1 98.75 79 GLU B C 1
ATOM 1705 O O . GLU B 1 79 ? -11.953 -4.234 -2.805 1 98.75 79 GLU B O 1
ATOM 1710 N N . LEU B 1 80 ? -12.273 -2.686 -1.284 1 98.69 80 LEU B N 1
ATOM 1711 C CA . LEU B 1 80 ? -11.57 -3.441 -0.249 1 98.69 80 LEU B CA 1
ATOM 1712 C C . LEU B 1 80 ? -12.297 -3.328 1.088 1 98.69 80 LEU B C 1
ATOM 1714 O O . LEU B 1 80 ? -12.672 -2.229 1.507 1 98.69 80 LEU B O 1
ATOM 1718 N N . ARG B 1 81 ? -12.523 -4.453 1.662 1 98.44 81 ARG B N 1
ATOM 1719 C CA . ARG B 1 81 ? -13.125 -4.508 2.988 1 98.44 81 ARG B CA 1
ATOM 1720 C C . ARG B 1 81 ? -12.328 -5.402 3.924 1 98.44 81 ARG B C 1
ATOM 1722 O O . ARG B 1 81 ? -12.07 -6.566 3.611 1 98.44 81 ARG B O 1
ATOM 1729 N N . GLY B 1 82 ? -11.969 -4.812 4.973 1 96.94 82 GLY B N 1
ATOM 1730 C CA . GLY B 1 82 ? -11.258 -5.574 5.988 1 96.94 82 GLY B CA 1
ATOM 1731 C C . GLY B 1 82 ? -9.773 -5.711 5.707 1 96.94 82 GLY B C 1
ATOM 1732 O O . GLY B 1 82 ? -9.344 -5.602 4.559 1 96.94 82 GLY B O 1
ATOM 1733 N N . TRP B 1 83 ? -9.086 -5.969 6.699 1 97 83 TRP B N 1
ATOM 1734 C CA . TRP B 1 83 ? -7.656 -6.262 6.691 1 97 83 TRP B CA 1
ATOM 1735 C C . TRP B 1 83 ? -7.215 -6.844 8.031 1 97 83 TRP B C 1
ATOM 1737 O O . TRP B 1 83 ? -7.672 -6.402 9.086 1 97 83 TRP B O 1
ATOM 1747 N N . THR B 1 84 ? -6.398 -7.82 7.984 1 95 84 THR B N 1
ATOM 1748 C CA . THR B 1 84 ? -5.914 -8.477 9.195 1 95 84 THR B CA 1
ATOM 1749 C C . THR B 1 84 ? -4.449 -8.875 9.039 1 95 84 THR B C 1
ATOM 1751 O O . THR B 1 84 ? -3.814 -8.562 8.039 1 95 84 THR B O 1
ATOM 1754 N N . SER B 1 85 ? -3.887 -9.422 10.031 1 94.38 85 SER B N 1
ATOM 1755 C CA . SER B 1 85 ? -2.543 -9.984 9.953 1 94.38 85 SER B CA 1
ATOM 1756 C C . SER B 1 85 ? -2.576 -11.422 9.453 1 94.38 85 SER B C 1
ATOM 1758 O O . SER B 1 85 ? -3.605 -12.094 9.555 1 94.38 85 SER B O 1
ATOM 1760 N N . ASN B 1 86 ? -1.503 -11.82 8.914 1 93.62 86 ASN B N 1
ATOM 1761 C CA . ASN B 1 86 ? -1.324 -13.211 8.508 1 93.62 86 ASN B CA 1
ATOM 1762 C C . ASN B 1 86 ? -2.473 -13.688 7.621 1 93.62 86 ASN B C 1
ATOM 1764 O O . ASN B 1 86 ? -3.086 -14.719 7.898 1 93.62 86 ASN B O 1
ATOM 1768 N N . ILE B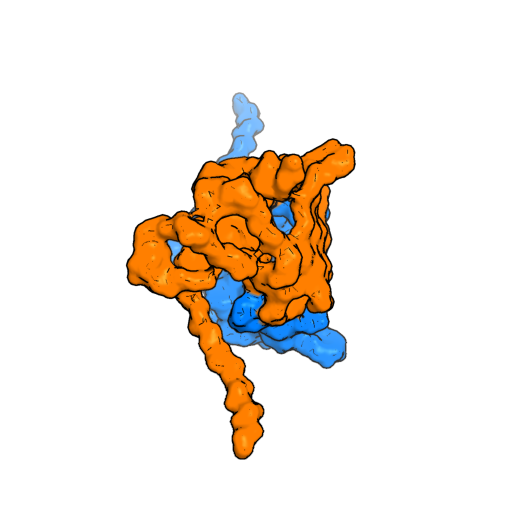 1 87 ? -2.639 -13.055 6.559 1 96.56 87 ILE B N 1
ATOM 1769 C CA . ILE B 1 87 ? -3.764 -13.32 5.672 1 96.56 87 ILE B CA 1
ATOM 1770 C C . ILE B 1 87 ? -3.438 -14.508 4.762 1 96.56 87 ILE B C 1
ATOM 1772 O O . ILE B 1 87 ? -2.438 -14.484 4.043 1 96.56 87 ILE B O 1
ATOM 1776 N N . ILE B 1 88 ? -4.234 -15.539 4.793 1 97.56 88 ILE B N 1
ATOM 1777 C CA . ILE B 1 88 ? -4.23 -16.641 3.832 1 97.56 88 ILE B CA 1
ATOM 1778 C C . ILE B 1 88 ? -5.441 -16.516 2.912 1 97.56 88 ILE B C 1
ATOM 1780 O O . ILE B 1 88 ? -6.574 -16.766 3.336 1 97.56 88 ILE B O 1
ATOM 1784 N N . ALA B 1 89 ? -5.137 -16.172 1.654 1 98.31 89 ALA B N 1
ATOM 1785 C CA . ALA B 1 89 ? -6.238 -15.766 0.785 1 98.31 89 ALA B CA 1
ATOM 1786 C C . ALA B 1 89 ? -6.297 -16.641 -0.468 1 98.31 89 ALA B C 1
ATOM 1788 O O . ALA B 1 89 ? -5.277 -17.188 -0.895 1 98.31 89 ALA B O 1
ATOM 1789 N N . ASP B 1 90 ? -7.492 -16.75 -0.983 1 98.81 90 ASP B N 1
ATOM 1790 C CA . ASP B 1 90 ? -7.68 -17.203 -2.355 1 98.81 90 ASP B CA 1
ATOM 1791 C C . ASP B 1 90 ? -7.688 -16.031 -3.33 1 98.81 90 ASP B C 1
ATOM 1793 O O . ASP B 1 90 ? -8.477 -15.094 -3.18 1 98.81 90 ASP B O 1
ATOM 1797 N N . ILE B 1 91 ? -6.828 -16.062 -4.324 1 98.81 91 ILE B N 1
ATOM 1798 C CA . ILE B 1 91 ? -6.746 -15 -5.324 1 98.81 91 ILE B CA 1
ATOM 1799 C C . ILE B 1 91 ? -7.215 -15.539 -6.68 1 98.81 91 ILE B C 1
ATOM 1801 O O . ILE B 1 91 ? -6.867 -16.656 -7.066 1 98.81 91 ILE B O 1
ATOM 1805 N N . ASP B 1 92 ? -8.023 -14.758 -7.312 1 98.62 92 ASP B N 1
ATOM 1806 C CA . ASP B 1 92 ? -8.469 -15.078 -8.664 1 98.62 92 ASP B CA 1
ATOM 1807 C C . ASP B 1 92 ? -8.188 -13.922 -9.625 1 98.62 92 ASP B C 1
ATOM 1809 O O . ASP B 1 92 ? -8.383 -12.758 -9.273 1 98.62 92 ASP B O 1
ATOM 1813 N N . ILE B 1 93 ? -7.746 -14.281 -10.773 1 98.69 93 ILE B N 1
ATOM 1814 C CA . ILE B 1 93 ? -7.504 -13.328 -11.852 1 98.69 93 ILE B CA 1
ATOM 1815 C C . ILE B 1 93 ? -8.219 -13.789 -13.117 1 98.69 93 ILE B C 1
ATOM 1817 O O . ILE B 1 93 ? -8.039 -14.93 -13.562 1 98.69 93 ILE B O 1
ATOM 1821 N N . ALA B 1 94 ? -9.008 -12.898 -13.656 1 97.94 94 ALA B N 1
ATOM 1822 C CA . ALA B 1 94 ? -9.789 -13.25 -14.844 1 97.94 94 ALA B CA 1
ATOM 1823 C C . ALA B 1 94 ? -10.031 -12.023 -15.719 1 97.94 94 ALA B C 1
ATOM 1825 O O . ALA B 1 94 ? -9.75 -10.891 -15.312 1 97.94 94 ALA B O 1
ATOM 1826 N N . ARG B 1 95 ? -10.508 -12.305 -16.906 1 97.38 95 ARG B N 1
ATOM 1827 C CA . ARG B 1 95 ? -10.969 -11.203 -17.75 1 97.38 95 ARG B CA 1
ATOM 1828 C C . ARG B 1 95 ? -12.273 -10.633 -17.219 1 97.38 95 ARG B C 1
ATOM 1830 O O . ARG B 1 95 ? -13.156 -11.375 -16.781 1 97.38 95 ARG B O 1
ATOM 1837 N N . SER B 1 96 ? -12.289 -9.367 -17.281 1 95.06 96 SER B N 1
ATOM 1838 C CA . SER B 1 96 ? -13.531 -8.727 -16.875 1 95.06 96 SER B CA 1
ATOM 1839 C C . SER B 1 96 ? -14.57 -8.773 -17.984 1 95.06 96 SER B C 1
ATOM 1841 O O . SER B 1 96 ? -14.219 -8.945 -19.156 1 95.06 96 SER B O 1
ATOM 1843 N N . GLU B 1 97 ? -15.797 -8.672 -17.625 1 89.81 97 GLU B N 1
ATOM 1844 C CA . GLU B 1 97 ? -16.875 -8.703 -18.609 1 89.81 97 GLU B CA 1
ATOM 1845 C C . GLU B 1 97 ? -16.828 -7.484 -19.516 1 89.81 97 GLU B C 1
ATOM 1847 O O . GLU B 1 97 ? -17.172 -7.57 -20.703 1 89.81 97 GLU B O 1
ATOM 1852 N N . GLU B 1 98 ? -16.469 -6.434 -18.969 1 86.62 98 GLU B N 1
ATOM 1853 C CA . GLU B 1 98 ? -16.484 -5.188 -19.734 1 86.62 98 GLU B CA 1
ATOM 1854 C C . GLU B 1 98 ? -15.102 -4.906 -20.328 1 86.62 98 GLU B C 1
ATOM 1856 O O . GLU B 1 98 ? -14.922 -4.988 -21.547 1 86.62 98 GLU B O 1
ATOM 1861 N N . LYS B 1 99 ? -14.234 -4.426 -19.516 1 92 99 LYS B N 1
ATOM 1862 C CA . LYS B 1 99 ? -12.883 -4.055 -19.938 1 92 99 LYS B CA 1
ATOM 1863 C C . LYS B 1 99 ? -11.859 -4.375 -18.859 1 92 99 LYS B C 1
ATOM 1865 O O . LYS B 1 99 ? -12.102 -4.133 -17.672 1 92 99 LYS B O 1
ATOM 1870 N N . GLY B 1 100 ? -10.805 -4.973 -19.281 1 96.88 100 GLY B N 1
ATOM 1871 C CA . GLY B 1 100 ? -9.672 -5.152 -18.391 1 96.88 100 GLY B CA 1
ATOM 1872 C C . GLY B 1 100 ? -9.703 -6.469 -17.641 1 96.88 100 GLY B C 1
ATOM 1873 O O . GLY B 1 100 ? -10.281 -7.445 -18.109 1 96.88 100 GLY B O 1
ATOM 1874 N N . LEU B 1 101 ? -8.906 -6.574 -16.594 1 98.56 101 LEU B N 1
ATOM 1875 C CA . LEU B 1 101 ? -8.75 -7.77 -15.766 1 98.56 101 LEU B CA 1
ATOM 1876 C C . LEU B 1 101 ? -9.312 -7.543 -14.367 1 98.56 101 LEU B C 1
ATOM 1878 O O . LEU B 1 101 ? -9.172 -6.453 -13.805 1 98.56 101 LEU B O 1
ATOM 1882 N N . ILE B 1 102 ? -9.961 -8.586 -13.852 1 98.56 102 ILE B N 1
ATOM 1883 C CA . ILE B 1 102 ? -10.484 -8.531 -12.492 1 98.56 102 ILE B CA 1
ATOM 1884 C C . ILE B 1 102 ? -9.625 -9.398 -11.57 1 98.56 102 ILE B C 1
ATOM 1886 O O . ILE B 1 102 ? -9.273 -10.531 -11.922 1 98.56 102 ILE B O 1
ATOM 1890 N N . VAL B 1 103 ? -9.219 -8.859 -10.453 1 98.81 103 VAL B N 1
ATOM 1891 C CA . VAL B 1 103 ? -8.547 -9.578 -9.383 1 98.81 103 VAL B CA 1
ATOM 1892 C C . VAL B 1 103 ? -9.438 -9.617 -8.141 1 98.81 103 VAL B C 1
ATOM 1894 O O . VAL B 1 103 ? -9.945 -8.578 -7.707 1 98.81 103 VAL B O 1
ATOM 1897 N N . THR B 1 104 ? -9.648 -10.742 -7.609 1 98.81 104 THR B N 1
ATOM 1898 C CA . THR B 1 104 ? -10.32 -10.859 -6.32 1 98.81 104 THR B CA 1
ATOM 1899 C C . THR B 1 104 ? -9.445 -11.609 -5.324 1 98.81 104 THR B C 1
ATOM 1901 O O . THR B 1 104 ? -8.719 -12.531 -5.699 1 98.81 104 THR B O 1
ATOM 1904 N N . ALA B 1 105 ? -9.406 -11.18 -4.16 1 98.75 105 ALA B N 1
ATOM 1905 C CA . ALA B 1 105 ? -8.781 -11.867 -3.035 1 98.75 105 ALA B CA 1
ATOM 1906 C C . ALA B 1 105 ? -9.75 -12 -1.865 1 98.75 105 ALA B C 1
ATOM 1908 O O . ALA B 1 105 ? -10.367 -11.016 -1.451 1 98.75 105 ALA B O 1
ATOM 1909 N N . SER B 1 106 ? -9.883 -13.188 -1.406 1 98.5 106 SER B N 1
ATOM 1910 C CA . SER B 1 106 ? -10.812 -13.43 -0.31 1 98.5 106 SER B CA 1
ATOM 1911 C C . SER B 1 106 ? -10.148 -14.211 0.816 1 98.5 106 SER B C 1
ATOM 1913 O O . SER B 1 106 ? -9.398 -15.156 0.562 1 98.5 106 SER B O 1
ATOM 1915 N N . ALA B 1 107 ? -10.289 -13.82 1.979 1 97.56 107 ALA B N 1
ATOM 1916 C CA . ALA B 1 107 ? -9.891 -14.461 3.229 1 97.56 107 ALA B CA 1
ATOM 1917 C C . ALA B 1 107 ? -10.859 -14.117 4.352 1 97.56 107 ALA B C 1
ATOM 1919 O O . ALA B 1 107 ? -11.75 -13.281 4.18 1 97.56 107 ALA B O 1
ATOM 1920 N N . GLU B 1 108 ? -10.75 -14.836 5.379 1 94.62 108 GLU B N 1
ATOM 1921 C CA . GLU B 1 108 ? -11.586 -14.484 6.523 1 94.62 108 GLU B CA 1
ATOM 1922 C C . GLU B 1 108 ? -11.391 -13.031 6.93 1 94.62 108 GLU B C 1
ATOM 1924 O O . GLU B 1 108 ? -10.266 -12.609 7.23 1 94.62 108 GLU B O 1
ATOM 1929 N N . GLY B 1 109 ? -12.453 -12.234 6.797 1 93.88 109 GLY B N 1
ATOM 1930 C CA . GLY B 1 109 ? -12.414 -10.844 7.238 1 93.88 109 GLY B CA 1
ATOM 1931 C C . GLY B 1 109 ? -11.82 -9.906 6.203 1 93.88 109 GLY B C 1
ATOM 1932 O O . GLY B 1 109 ? -11.594 -8.734 6.488 1 93.88 109 GLY B O 1
ATOM 1933 N N . VAL B 1 110 ? -11.492 -10.422 5.07 1 97.31 110 VAL B N 1
ATOM 1934 C CA . VAL B 1 110 ? -10.883 -9.594 4.035 1 97.31 110 VAL B CA 1
ATOM 1935 C C . VAL B 1 110 ? -11.531 -9.883 2.686 1 97.31 110 VAL B C 1
ATOM 1937 O O . VAL B 1 110 ? -11.672 -11.047 2.301 1 97.31 110 VAL B O 1
ATOM 1940 N N . ARG B 1 111 ? -11.906 -8.875 1.995 1 98.62 111 ARG B N 1
ATOM 1941 C CA . ARG B 1 111 ? -12.391 -8.969 0.621 1 98.62 111 ARG B CA 1
ATOM 1942 C C . ARG B 1 111 ? -11.805 -7.855 -0.242 1 98.62 111 ARG B C 1
ATOM 1944 O O . ARG B 1 111 ? -11.914 -6.68 0.101 1 98.62 111 ARG B O 1
ATOM 1951 N N . PHE B 1 112 ? -11.234 -8.281 -1.272 1 98.75 112 PHE B N 1
ATOM 1952 C CA . PHE B 1 112 ? -10.648 -7.355 -2.236 1 98.75 112 PHE B CA 1
ATOM 1953 C C . PHE B 1 112 ? -11.172 -7.633 -3.641 1 98.75 112 PHE B C 1
ATOM 1955 O O . PHE B 1 112 ? -11.242 -8.789 -4.066 1 98.75 112 PHE B O 1
ATOM 1962 N N . ARG B 1 113 ? -11.555 -6.645 -4.297 1 98.75 113 ARG B N 1
ATOM 1963 C CA . ARG B 1 113 ? -11.93 -6.719 -5.703 1 98.75 113 ARG B CA 1
ATOM 1964 C C . ARG B 1 113 ? -11.398 -5.516 -6.477 1 98.75 113 ARG B C 1
ATOM 1966 O O . ARG B 1 113 ? -11.688 -4.371 -6.125 1 98.75 113 ARG B O 1
ATOM 1973 N N . GLY B 1 114 ? -10.695 -5.754 -7.508 1 98.38 114 GLY B N 1
ATOM 1974 C CA . GLY B 1 114 ? -10.188 -4.695 -8.367 1 98.38 114 GLY B CA 1
ATOM 1975 C C . GLY B 1 114 ? -10.289 -5.027 -9.844 1 98.38 114 GLY B C 1
ATOM 1976 O O . GLY B 1 114 ? -10.062 -6.172 -10.242 1 98.38 114 GLY B O 1
ATOM 1977 N N . VAL B 1 115 ? -10.672 -4.094 -10.602 1 98.38 115 VAL B N 1
ATOM 1978 C CA . VAL B 1 115 ? -10.664 -4.191 -12.055 1 98.38 115 VAL B CA 1
ATOM 1979 C C . VAL B 1 115 ? -9.641 -3.215 -12.633 1 98.38 115 VAL B C 1
ATOM 1981 O O . VAL B 1 115 ? -9.648 -2.029 -12.289 1 98.38 115 VAL B O 1
ATOM 1984 N N . PHE B 1 116 ? -8.812 -3.732 -13.516 1 98 116 PHE B N 1
ATOM 1985 C CA . PHE B 1 116 ? -7.68 -2.955 -13.992 1 98 116 PHE B CA 1
ATOM 1986 C C . PHE B 1 116 ? -7.543 -3.066 -15.508 1 98 116 PHE B C 1
ATOM 1988 O O . PHE B 1 116 ? -7.93 -4.078 -16.094 1 98 116 PHE B O 1
ATOM 1995 N N . GLU B 1 117 ? -7.023 -2.062 -16.078 1 97.19 117 GLU B N 1
ATOM 1996 C CA . GLU B 1 117 ? -6.77 -2.109 -17.516 1 97.19 117 GLU B CA 1
ATOM 1997 C C . GLU B 1 117 ? -5.676 -3.121 -17.844 1 97.19 117 GLU B C 1
ATOM 1999 O O . GLU B 1 117 ? -5.812 -3.898 -18.797 1 97.19 117 GLU B O 1
ATOM 2004 N N . PHE B 1 118 ? -4.637 -3.084 -17.016 1 96.62 118 PHE B N 1
ATOM 2005 C CA . PHE B 1 118 ? -3.494 -3.957 -17.266 1 96.62 118 PHE B CA 1
ATOM 2006 C C . PHE B 1 118 ? -2.926 -4.48 -15.945 1 96.62 118 PHE B C 1
ATOM 2008 O O . PHE B 1 118 ? -2.994 -3.801 -14.922 1 96.62 118 PHE B O 1
ATOM 2015 N N . ILE B 1 119 ? -2.412 -5.691 -16.062 1 98.5 119 ILE B N 1
ATOM 2016 C CA . ILE B 1 119 ? -1.676 -6.262 -14.945 1 98.5 119 ILE B CA 1
ATOM 2017 C C . ILE B 1 119 ? -0.389 -6.91 -15.453 1 98.5 119 ILE B C 1
ATOM 2019 O O . ILE B 1 119 ? -0.398 -7.621 -16.453 1 98.5 119 ILE B O 1
ATOM 2023 N N . TRP B 1 120 ? 0.654 -6.672 -14.805 1 97.88 120 TRP B N 1
ATOM 2024 C CA . TRP B 1 120 ? 1.856 -7.422 -15.148 1 97.88 120 TRP B CA 1
ATOM 2025 C C . TRP B 1 120 ? 2.596 -7.867 -13.891 1 97.88 120 TRP B C 1
ATOM 2027 O O . TRP B 1 120 ? 2.27 -7.426 -12.781 1 97.88 120 TRP B O 1
ATOM 2037 N N . VAL B 1 121 ? 3.512 -8.773 -14.039 1 98.69 121 VAL B N 1
ATOM 2038 C CA . VAL B 1 121 ? 4.383 -9.242 -12.969 1 98.69 121 VAL B CA 1
ATOM 2039 C C . VAL B 1 121 ? 5.543 -8.266 -12.773 1 98.69 121 VAL B C 1
ATOM 2041 O O . VAL B 1 121 ? 6.41 -8.141 -13.648 1 98.69 121 VAL B O 1
ATOM 2044 N N . ASP B 1 122 ? 5.496 -7.672 -11.672 1 98.31 122 ASP B N 1
ATOM 2045 C CA . ASP B 1 122 ? 6.516 -6.668 -11.375 1 98.31 122 ASP B CA 1
ATOM 2046 C C . ASP B 1 122 ? 7.789 -7.32 -10.836 1 98.31 122 ASP B C 1
ATOM 2048 O O . ASP B 1 122 ? 8.898 -6.852 -11.109 1 98.31 122 ASP B O 1
ATOM 2052 N N . ALA B 1 123 ? 7.605 -8.328 -10.07 1 98.38 123 ALA B N 1
ATOM 2053 C CA . ALA B 1 123 ? 8.758 -9.008 -9.477 1 98.38 123 ALA B CA 1
ATOM 2054 C C . ALA B 1 123 ? 8.406 -10.438 -9.078 1 98.38 123 ALA B C 1
ATOM 2056 O O . ALA B 1 123 ? 7.273 -10.711 -8.672 1 98.38 123 ALA B O 1
ATOM 2057 N N . VAL B 1 124 ? 9.367 -11.297 -9.25 1 98.44 124 VAL B N 1
ATOM 2058 C CA . VAL B 1 124 ? 9.375 -12.633 -8.664 1 98.44 124 VAL B CA 1
ATOM 2059 C C . VAL B 1 124 ? 10.664 -12.844 -7.871 1 98.44 124 VAL B C 1
ATOM 2061 O O . VAL B 1 124 ? 11.758 -12.633 -8.391 1 98.44 124 VAL B O 1
ATOM 2064 N N . SER B 1 125 ? 10.477 -13.211 -6.664 1 98.12 125 SER B N 1
ATOM 2065 C CA . SER B 1 125 ? 11.656 -13.336 -5.82 1 98.12 125 SER B CA 1
ATOM 2066 C C . SER B 1 125 ? 11.578 -14.578 -4.941 1 98.12 125 SER B C 1
ATOM 2068 O O . SER B 1 125 ? 10.516 -15.188 -4.809 1 98.12 125 SER B O 1
ATOM 2070 N N . GLY B 1 126 ? 12.75 -14.984 -4.496 1 97.62 126 GLY B N 1
ATOM 2071 C CA . GLY B 1 126 ? 12.859 -16.047 -3.506 1 97.62 126 GLY B CA 1
ATOM 2072 C C . GLY B 1 126 ? 13.492 -15.578 -2.205 1 97.62 126 GLY B C 1
ATOM 2073 O O . GLY B 1 126 ? 14.43 -14.781 -2.213 1 97.62 126 GLY B O 1
ATOM 2074 N N . TYR B 1 127 ? 12.867 -16.047 -1.114 1 96.94 127 TYR B N 1
ATOM 2075 C CA . TYR B 1 127 ? 13.492 -15.734 0.168 1 96.94 127 TYR B CA 1
ATOM 2076 C C . TYR B 1 127 ? 13.297 -16.875 1.161 1 96.94 127 TYR B C 1
ATOM 2078 O O . TYR B 1 127 ? 12.531 -17.812 0.906 1 96.94 127 TYR B O 1
ATOM 2086 N N . THR B 1 128 ? 14.18 -16.766 2.258 1 95.19 128 THR B N 1
ATOM 2087 C CA . THR B 1 128 ? 14.141 -17.812 3.277 1 95.19 128 THR B CA 1
ATOM 2088 C C . THR B 1 128 ? 13.148 -17.453 4.379 1 95.19 128 THR B C 1
ATOM 2090 O O . THR B 1 128 ? 13.25 -16.375 4.984 1 95.19 128 THR B O 1
ATOM 2093 N N . GLN B 1 129 ? 12.18 -18.234 4.504 1 88.75 129 GLN B N 1
ATOM 2094 C CA . GLN B 1 129 ? 11.227 -18.078 5.598 1 88.75 129 GLN B CA 1
ATOM 2095 C C . GLN B 1 129 ? 11.508 -19.094 6.711 1 88.75 129 GLN B C 1
ATOM 2097 O O . GLN B 1 129 ? 11.719 -20.281 6.441 1 88.75 129 GLN B O 1
ATOM 2102 N N . ASN B 1 130 ? 11.742 -18.578 7.938 1 77.94 130 ASN B N 1
ATOM 2103 C CA . ASN B 1 130 ? 11.992 -19.469 9.062 1 77.94 130 ASN B CA 1
ATOM 2104 C C . ASN B 1 130 ? 10.734 -20.25 9.445 1 77.94 130 ASN B C 1
ATOM 2106 O O . ASN B 1 130 ? 9.68 -19.656 9.688 1 77.94 130 ASN B O 1
ATOM 2110 N N . LEU B 1 131 ? 10.555 -21.297 8.969 1 59.84 131 LEU B N 1
ATOM 2111 C CA . LEU B 1 131 ? 9.398 -22.109 9.352 1 59.84 131 LEU B CA 1
ATOM 2112 C C . LEU B 1 131 ? 9.43 -22.422 10.844 1 59.84 131 LEU B C 1
ATOM 2114 O O . LEU B 1 131 ? 10.43 -22.922 11.352 1 59.84 131 LEU B O 1
ATOM 2118 N N . LYS B 1 132 ? 9.031 -21.5 11.695 1 49.84 132 LYS B N 1
ATOM 2119 C CA . LYS B 1 132 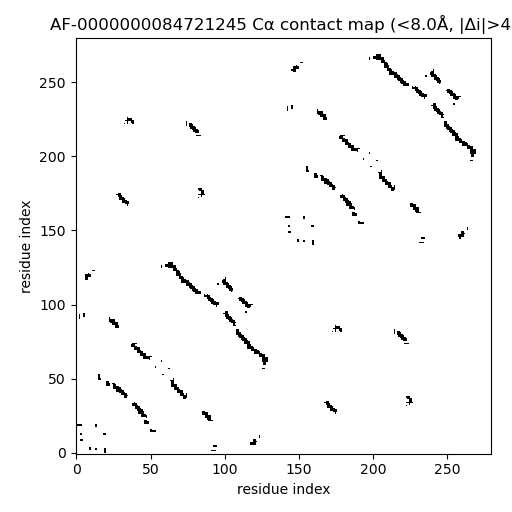? 8.922 -21.906 13.094 1 49.84 132 LYS B CA 1
ATOM 2120 C C . LYS B 1 132 ? 8.508 -23.375 13.203 1 49.84 132 LYS B C 1
ATOM 2122 O O . LYS B 1 132 ? 7.703 -23.859 12.414 1 49.84 132 LYS B O 1
ATOM 2127 N N . GLU B 1 133 ? 9.312 -24.25 13.844 1 42.22 133 GLU B N 1
ATOM 2128 C CA . GLU B 1 133 ? 9.031 -25.609 14.273 1 42.22 133 GLU B CA 1
ATOM 2129 C C . GLU B 1 133 ? 7.586 -25.75 14.758 1 42.22 133 GLU B C 1
ATOM 2131 O O . GLU B 1 133 ? 7.133 -24.969 15.602 1 42.22 133 GLU B O 1
ATOM 2136 N N . GLY B 1 134 ? 6.703 -26.016 14.102 1 39.75 134 GLY B N 1
ATOM 2137 C CA . GLY B 1 134 ? 5.562 -26.641 14.742 1 39.75 134 GLY B CA 1
ATOM 2138 C C . GLY B 1 134 ? 5.93 -27.375 16.016 1 39.75 134 GLY B C 1
ATOM 2139 O O . GLY B 1 134 ? 6.949 -28.062 16.078 1 39.75 134 GLY B O 1
ATOM 2140 N N . GLN B 1 135 ? 5.719 -26.781 17.297 1 37.22 135 GLN B N 1
ATOM 2141 C CA . GLN B 1 135 ? 5.773 -27.516 18.547 1 37.22 135 GLN B CA 1
ATOM 2142 C C . GLN B 1 135 ? 5.227 -28.938 18.375 1 37.22 135 GLN B C 1
ATOM 2144 O O . GLN B 1 135 ? 4.043 -29.109 18.094 1 37.22 135 GLN B O 1
ATOM 2149 N N . ALA B 1 136 ? 5.848 -29.922 17.656 1 36.75 136 ALA B N 1
ATOM 2150 C CA . ALA B 1 136 ? 5.621 -31.359 17.844 1 36.75 136 ALA B CA 1
ATOM 2151 C C . ALA B 1 136 ? 5.516 -31.703 19.328 1 36.75 136 ALA B C 1
ATOM 2153 O O . ALA B 1 136 ? 6.531 -31.766 20.031 1 36.75 136 ALA B O 1
ATOM 2154 N N . HIS B 1 137 ? 4.805 -30.984 20.219 1 35.44 137 HIS B N 1
ATOM 2155 C CA . HIS B 1 137 ? 4.512 -31.547 21.531 1 35.44 137 HIS B CA 1
ATOM 2156 C C . HIS B 1 137 ? 3.902 -32.938 21.391 1 35.44 137 HIS B C 1
ATOM 2158 O O . HIS B 1 137 ? 2.684 -33.094 21.266 1 35.44 137 HIS B O 1
ATOM 2164 N N . GLY B 1 138 ? 4.285 -33.781 20.438 1 26.38 138 GLY B N 1
ATOM 2165 C CA . GLY B 1 138 ? 3.92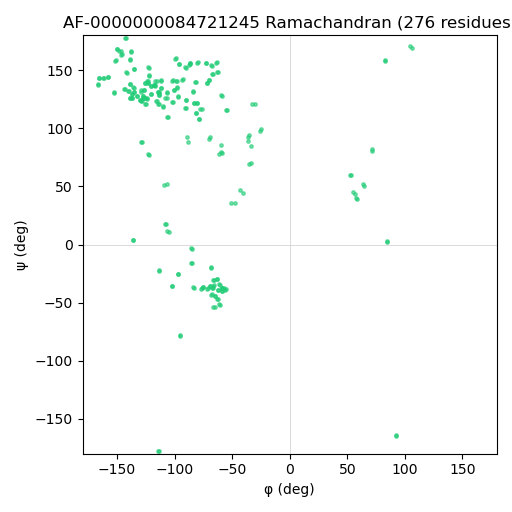6 -35.156 20.703 1 26.38 138 GLY B CA 1
ATOM 2166 C C . GLY B 1 138 ? 4.516 -35.688 22 1 26.38 138 GLY B C 1
ATOM 2167 O O . GLY B 1 138 ? 5.734 -35.688 22.172 1 26.38 138 GLY B O 1
ATOM 2168 N N . SER B 1 139 ? 3.949 -35.375 23.188 1 28.39 139 SER B N 1
ATOM 2169 C CA . SER B 1 139 ? 4.148 -36.25 24.328 1 28.39 139 SER B CA 1
ATOM 2170 C C . SER B 1 139 ? 4.195 -37.719 23.906 1 28.39 139 SER B C 1
ATOM 2172 O O . SER B 1 139 ? 3.254 -38.219 23.281 1 28.39 139 SER B O 1
ATOM 2174 N N . ALA B 1 140 ? 5.355 -38.25 23.672 1 21.64 140 ALA B N 1
ATOM 2175 C CA . ALA B 1 140 ? 5.598 -39.688 23.906 1 21.64 140 ALA B CA 1
ATOM 2176 C C . ALA B 1 140 ? 5.285 -40.062 25.359 1 21.64 140 ALA B C 1
ATOM 2178 O O . ALA B 1 140 ? 5.5 -39.25 26.281 1 21.64 140 ALA B O 1
#

InterPro domains:
  IPR028957 Immunity protein 50 [PF15594] (13-127)

Solvent-accessible surface area (backbone atoms only — not comparable to full-atom values): 14776 Å² total; per-residue (Å²): 138,55,60,62,72,73,39,39,72,42,65,68,60,39,70,44,30,82,61,75,74,68,42,65,64,17,42,44,38,36,43,36,40,36,9,77,93,37,25,35,38,35,43,31,32,35,43,79,68,55,52,89,67,63,55,67,70,35,60,75,63,56,37,69,34,29,35,41,29,36,40,31,33,50,53,77,41,39,38,37,35,42,56,50,46,72,38,54,21,39,50,47,64,44,77,38,92,82,69,36,35,31,40,36,36,42,36,93,69,28,41,36,40,36,28,17,60,43,47,28,50,70,44,75,47,63,38,65,70,82,72,74,73,71,83,74,75,68,83,122,137,56,62,63,72,74,40,39,73,41,63,67,59,39,69,43,30,83,59,76,75,69,42,65,65,16,40,46,38,34,42,35,38,38,9,75,94,39,26,35,36,35,41,30,32,35,43,79,67,55,54,90,64,63,54,67,70,33,60,75,62,57,37,69,34,28,34,40,30,35,41,34,34,48,54,75,41,38,40,36,34,42,56,51,47,72,37,51,22,37,50,46,62,44,77,37,93,81,69,35,35,30,39,37,37,42,35,92,68,28,39,36,40,36,28,18,60,42,44,29,50,71,44,77,47,63,40,65,68,80,70,74,73,71,83,74,74,66,80,127

Sequence (280 aa):
MDWVDLLDKTVFLRKLYPVAPSLRKVRLLEVGLLADDGDTVSIRFDLNDFPVAPPPKWIKACANTAQVRLLCIGVLGLELRGWTSNIIADIDIARSEEKGLIVTASAEGVRFRGVFEFIWVDAVSGYTQNLKEGQAHGSAMDWVDLLDKTVFLRKLYPVAPSLRKVRLLEVGLLADDGDTVSIRFDLNDFPVAPPPKWIKACANTAQVRLLCIGVLGLELRGWTSNIIADIDIARSEEKGLIVTASAEGVRFRGVFEFIWVDAVSGYTQNLKEGQAHGSA

Nearest PDB structures (foldseek):
  6i4y-assembly1_B-2  TM=2.304E-01  e=2.451E+00  Homo sapiens
  3zh5-assembly2_B  TM=2.735E-01  e=4.626E+00  Haemophilus influenzae
  6kyl-assembly2_D  TM=2.471E-01  e=3.367E+00  Saccharomyces cerevisiae S288C
  3zh6-assembly2_B  TM=2.827E-01  e=6.700E+00  Haemophilus influenzae
  6i4y-assembly1_B-2  TM=2.234E-01  e=2.009E+00  Homo sapiens

Organism: Cystobacter fuscus (strain ATCC 25194 / DSM 2262 / NBRC 100088 / M29) (NCBI:txid1242864)

Foldseek 3Di:
DFQLVQAPPCVVVCVQPVPDAFQAQWWWDDWDFDPPVATKIKTKTKTPDGGPDDDPVQVVQVFDIKMWMKIFGAWPDKDKWFDDPRWGWRWDWDADPPAAIWIWIDGVRITIITGGNHMHTPDMDTHHDDPPPPPPPPPD/DFQLVQAPPCVVVCVQPVPDAFQAQWWWDDWDFDPPPATKIKTKTKTPDGGPDDDPVQVVQVFDIKMWMKIFGAWPDKDKWFDDPRWGWRWDWDADPPAAIWIWIDGVRITIITGGNHMHTPDMDTHHDDPPPPPCPPPD

Radius of gyration: 21.5 Å; Cα contacts (8 Å, |Δi|>4): 692; chains: 2; bounding box: 40×79×50 Å